Protein AF-A0A256ZF36-F1 (afdb_monomer_lite)

Radius of gyration: 39.32 Å; chains: 1; bounding box: 78×37×94 Å

Secondary structure (DSSP, 8-state):
-EEEEEEEETTT--EEEGGGSEEEEETTEEEEE-TTT--EE-SBTTTEEEEEEEEE-TTT--EESS---EEE-TTT--EEETTT------------HHHHHHHHSSHHHHHHHHHHHHHTT-EEEEEEEEE-TTS-EEEEEEEEEETTEEEEEEEE-----HHHHHHHHHHHHHHHHT-TTSEEEEEESS--HHHHHHHHHHT-EEEE-SSHHHHHHHHHHHHHHHHHHHHHT--

pLDDT: mean 91.59, std 5.67, range [50.5, 98.25]

Foldseek 3Di:
DDKFWWKAFPPPRDTDTQVPWDWDADPNDIWTADPVPRDIDDDEPPGMHGPGMWDADPPPRDIDNDDFDWDADPPPRDIDGPVRDDDDDDDDDDQDPVSVVCVQVCVVLLVVLQVLCVVVPWPKDAQDWDQFQVRDIDTAGMFTDDPNHTAETEHEDEDDPQVVLLVVVVVVLVVCVRPPRHAYEYEYQDHDPVNVVVCVVRVHHYAYHVDSVRRSVRVNVVVVVSVVVVVVVVD

Structure (mmCIF, N/CA/C/O backbone):
data_AF-A0A256ZF36-F1
#
_entry.id   AF-A0A256ZF36-F1
#
loop_
_atom_site.group_PDB
_atom_site.id
_atom_site.type_symbol
_atom_site.label_atom_id
_atom_site.label_alt_id
_atom_site.label_comp_id
_atom_site.label_asym_id
_atom_site.label_entity_id
_atom_site.label_seq_id
_atom_site.pdbx_PDB_ins_code
_atom_site.Cartn_x
_atom_site.Cartn_y
_atom_site.Cartn_z
_atom_site.occupancy
_atom_site.B_iso_or_equiv
_atom_site.auth_seq_id
_atom_site.auth_comp_id
_atom_site.auth_asym_id
_atom_site.auth_atom_id
_atom_site.pdbx_PDB_model_num
ATOM 1 N N . MET A 1 1 ? 26.023 -6.248 -40.158 1.00 88.12 1 MET A N 1
ATOM 2 C CA . MET A 1 1 ? 26.395 -5.682 -41.476 1.00 88.12 1 MET A CA 1
ATOM 3 C C . MET A 1 1 ? 26.653 -4.196 -41.300 1.00 88.12 1 MET A C 1
ATOM 5 O O . MET A 1 1 ? 25.988 -3.591 -40.468 1.00 88.12 1 MET A O 1
ATOM 9 N N . VAL A 1 2 ? 27.595 -3.625 -42.044 1.00 92.50 2 VAL A N 1
ATOM 10 C CA . VAL A 1 2 ? 27.923 -2.189 -42.025 1.00 92.50 2 VAL A CA 1
ATOM 11 C C . VAL A 1 2 ? 27.624 -1.568 -43.386 1.00 92.50 2 VAL A C 1
ATOM 13 O O . VAL A 1 2 ? 27.755 -2.248 -44.402 1.00 92.50 2 VAL A O 1
ATOM 16 N N . ARG A 1 3 ? 27.217 -0.297 -43.408 1.00 94.94 3 ARG A N 1
ATOM 17 C CA . ARG A 1 3 ? 27.033 0.470 -44.649 1.00 94.94 3 ARG A CA 1
ATOM 18 C C . ARG A 1 3 ? 28.405 0.876 -45.186 1.00 94.94 3 ARG A C 1
ATOM 20 O O . ARG A 1 3 ? 29.225 1.385 -44.426 1.00 94.94 3 ARG A O 1
ATOM 27 N N . THR A 1 4 ? 28.658 0.643 -46.468 1.00 94.94 4 THR A N 1
ATOM 28 C CA . THR A 1 4 ? 29.925 0.980 -47.127 1.00 94.94 4 THR A CA 1
ATOM 29 C C . THR A 1 4 ? 29.701 1.378 -48.582 1.00 94.94 4 THR A C 1
ATOM 31 O O . THR A 1 4 ? 28.761 0.907 -49.228 1.00 94.94 4 THR A O 1
ATOM 34 N N . SER A 1 5 ? 30.565 2.248 -49.096 1.00 95.75 5 SER A N 1
ATOM 35 C CA . SER A 1 5 ? 30.554 2.690 -50.488 1.00 95.75 5 SER A CA 1
ATOM 36 C C . SER A 1 5 ? 31.151 1.624 -51.407 1.00 95.75 5 SER A C 1
ATOM 38 O O . SER A 1 5 ? 32.156 0.999 -51.070 1.00 95.75 5 SER A O 1
ATOM 40 N N . ILE A 1 6 ? 30.578 1.446 -52.595 1.00 96.31 6 ILE A N 1
ATOM 41 C CA . ILE A 1 6 ? 31.203 0.708 -53.698 1.00 96.31 6 ILE A CA 1
ATOM 42 C C . ILE A 1 6 ? 32.107 1.686 -54.446 1.00 96.31 6 ILE A C 1
ATOM 44 O O . ILE A 1 6 ? 31.631 2.685 -54.985 1.00 96.31 6 ILE A O 1
ATOM 48 N N . ILE A 1 7 ? 33.401 1.394 -54.485 1.00 96.19 7 ILE A N 1
ATOM 49 C CA . ILE A 1 7 ? 34.435 2.226 -55.093 1.00 96.19 7 ILE A CA 1
ATOM 50 C C . ILE A 1 7 ? 34.974 1.544 -56.348 1.00 96.19 7 ILE A C 1
ATOM 52 O O . ILE A 1 7 ? 35.370 0.381 -56.318 1.00 96.19 7 ILE A O 1
ATOM 56 N N . GLN A 1 8 ? 35.046 2.301 -57.439 1.00 96.44 8 GLN A N 1
ATOM 57 C CA . GLN A 1 8 ? 35.761 1.947 -58.659 1.00 96.44 8 GLN A CA 1
ATOM 58 C C . GLN A 1 8 ? 37.050 2.764 -58.760 1.00 96.44 8 GLN A C 1
ATOM 60 O O . GLN A 1 8 ? 36.991 3.988 -58.837 1.00 96.44 8 GLN A O 1
ATOM 65 N N . HIS A 1 9 ? 38.206 2.107 -58.838 1.00 96.19 9 HIS A N 1
ATOM 66 C CA . HIS A 1 9 ? 39.462 2.754 -59.220 1.00 96.19 9 HIS A CA 1
ATOM 67 C C . HIS A 1 9 ? 39.457 3.026 -60.731 1.00 96.19 9 HIS A C 1
ATOM 69 O O . HIS A 1 9 ? 39.359 2.085 -61.520 1.00 96.19 9 HIS A O 1
ATOM 75 N N . ILE A 1 10 ? 39.577 4.292 -61.140 1.00 94.75 10 ILE A N 1
ATOM 76 C CA . ILE A 1 10 ? 39.470 4.701 -62.550 1.00 94.75 10 ILE A CA 1
ATOM 77 C C . ILE A 1 10 ? 40.633 4.130 -63.373 1.00 94.75 10 ILE A C 1
ATOM 79 O O . ILE A 1 10 ? 40.404 3.579 -64.445 1.00 94.75 10 ILE A O 1
ATOM 83 N N . THR A 1 11 ? 41.863 4.186 -62.854 1.00 92.44 11 THR A N 1
ATOM 84 C CA . THR A 1 11 ? 43.074 3.823 -63.614 1.00 92.44 11 THR A CA 1
ATOM 85 C C . THR A 1 11 ? 43.175 2.331 -63.930 1.00 92.44 11 THR A C 1
ATOM 87 O O . THR A 1 11 ? 43.586 1.967 -65.025 1.00 92.44 11 THR A O 1
ATOM 90 N N . CYS A 1 12 ? 42.829 1.450 -62.982 1.00 93.75 12 CYS A N 1
ATOM 91 C CA . CYS A 1 12 ? 42.954 -0.005 -63.176 1.00 93.75 12 CYS A CA 1
ATOM 92 C C . CYS A 1 12 ? 41.612 -0.748 -63.272 1.00 93.75 12 CYS A C 1
ATOM 94 O O . CYS A 1 12 ? 41.608 -1.973 -63.355 1.00 93.75 12 CYS A O 1
ATOM 96 N N . GLY A 1 13 ? 40.482 -0.044 -63.170 1.00 93.00 13 GLY A N 1
ATOM 97 C CA . GLY A 1 13 ? 39.138 -0.618 -63.270 1.00 93.00 13 GLY A CA 1
ATOM 98 C C . GLY A 1 13 ? 38.683 -1.494 -62.095 1.00 93.00 13 GLY A C 1
ATOM 99 O O . GLY A 1 13 ? 37.599 -2.061 -62.174 1.00 93.00 13 GLY A O 1
ATOM 100 N N . TYR A 1 14 ? 39.462 -1.622 -61.014 1.00 96.25 14 TYR A N 1
ATOM 101 C CA . TYR A 1 14 ? 39.091 -2.457 -59.861 1.00 96.25 14 TYR A CA 1
ATOM 102 C C . TYR A 1 14 ? 37.865 -1.883 -59.141 1.00 96.25 14 TYR A C 1
ATOM 104 O O . TYR A 1 14 ? 37.871 -0.703 -58.787 1.00 96.25 14 TYR A O 1
ATOM 112 N N . VAL A 1 15 ? 36.843 -2.712 -58.910 1.00 95.94 15 VAL A N 1
ATOM 113 C CA . VAL A 1 15 ? 35.587 -2.325 -58.252 1.00 95.94 15 VAL A CA 1
ATOM 114 C C . VAL A 1 15 ? 35.361 -3.189 -57.024 1.00 95.94 15 VAL A C 1
ATOM 116 O O . VAL A 1 15 ? 35.274 -4.409 -57.141 1.00 95.94 15 VAL A O 1
ATOM 119 N N . ASP A 1 16 ? 35.229 -2.564 -55.858 1.00 95.00 16 ASP A N 1
ATOM 120 C CA . ASP A 1 16 ? 34.906 -3.274 -54.623 1.00 95.00 16 ASP A CA 1
ATOM 121 C C . ASP A 1 16 ? 34.368 -2.333 -53.538 1.00 95.00 16 ASP A C 1
ATOM 123 O O . ASP A 1 16 ? 34.298 -1.121 -53.737 1.00 95.00 16 ASP A O 1
ATOM 127 N N . THR A 1 17 ? 33.983 -2.861 -52.379 1.00 95.06 17 THR A N 1
ATOM 128 C CA . THR A 1 17 ? 33.598 -2.024 -51.238 1.00 95.06 17 THR A CA 1
ATOM 129 C C . THR A 1 17 ? 34.803 -1.314 -50.630 1.00 95.06 17 THR A C 1
ATOM 131 O O . THR A 1 17 ? 35.909 -1.851 -50.593 1.00 95.06 17 THR A O 1
ATOM 134 N N . GLU A 1 18 ? 34.591 -0.107 -50.103 1.00 94.12 18 GLU A N 1
ATOM 135 C CA . GLU A 1 18 ? 35.620 0.723 -49.461 1.00 94.12 18 GLU A CA 1
ATOM 136 C C . GLU A 1 18 ? 36.393 -0.031 -48.366 1.00 94.12 18 GLU A C 1
ATOM 138 O O . GLU A 1 18 ? 37.583 0.200 -48.176 1.00 94.12 18 GLU A O 1
ATOM 143 N N . ILE A 1 19 ? 35.750 -0.996 -47.700 1.00 93.62 19 ILE A N 1
ATOM 144 C CA . ILE A 1 19 ? 36.352 -1.872 -46.679 1.00 93.62 19 ILE A CA 1
ATOM 145 C C . ILE A 1 19 ? 37.553 -2.667 -47.228 1.00 93.62 19 ILE A C 1
ATOM 147 O O . ILE A 1 19 ? 38.470 -3.001 -46.479 1.00 93.62 19 ILE A O 1
ATOM 151 N N . ARG A 1 20 ? 37.568 -2.984 -48.529 1.00 93.19 20 ARG A N 1
ATOM 152 C CA . ARG A 1 20 ? 38.636 -3.757 -49.189 1.00 93.19 20 ARG A CA 1
ATOM 153 C C . ARG A 1 20 ? 39.813 -2.894 -49.640 1.00 93.19 20 ARG A C 1
ATOM 155 O O . ARG A 1 20 ? 40.869 -3.431 -49.974 1.00 93.19 20 ARG A O 1
ATOM 162 N N . PHE A 1 21 ? 39.664 -1.573 -49.618 1.00 93.44 21 PHE A N 1
ATOM 163 C CA . PHE A 1 21 ? 40.748 -0.643 -49.897 1.00 93.44 21 PHE A CA 1
ATOM 164 C C . PHE A 1 21 ? 41.553 -0.384 -48.623 1.00 93.44 21 PHE A C 1
ATOM 166 O O . PHE A 1 21 ? 41.005 -0.129 -47.551 1.00 93.44 21 PHE A O 1
ATOM 173 N N . LYS A 1 22 ? 42.884 -0.445 -48.725 1.00 91.81 22 LYS A N 1
ATOM 174 C CA . LYS A 1 22 ? 43.756 -0.201 -47.567 1.00 91.81 22 LYS A CA 1
ATOM 175 C C . LYS A 1 22 ? 43.736 1.288 -47.224 1.00 91.81 22 LYS A C 1
ATOM 177 O O . LYS A 1 22 ? 43.950 2.113 -48.107 1.00 91.81 22 LYS A O 1
ATOM 182 N N . ARG A 1 23 ? 43.531 1.622 -45.950 1.00 91.56 23 ARG A N 1
ATOM 183 C CA . ARG A 1 23 ? 43.581 2.999 -45.437 1.00 91.56 23 ARG A CA 1
ATOM 184 C C . ARG A 1 23 ? 45.008 3.349 -45.024 1.00 91.56 23 ARG A C 1
ATOM 186 O O . ARG A 1 23 ? 45.639 2.593 -44.287 1.00 91.56 23 ARG A O 1
ATOM 193 N N . VAL A 1 24 ? 45.519 4.479 -45.502 1.00 89.75 24 VAL A N 1
ATOM 194 C CA . VAL A 1 24 ? 46.829 5.026 -45.123 1.00 89.75 24 VAL A CA 1
ATOM 195 C C . VAL A 1 24 ? 46.682 6.489 -44.719 1.00 89.75 24 VAL A C 1
ATOM 197 O O . VAL A 1 24 ? 45.893 7.222 -45.309 1.00 89.75 24 VAL A O 1
ATOM 200 N N . PHE A 1 25 ? 47.456 6.918 -43.725 1.00 86.38 25 PHE A N 1
ATOM 201 C CA . PHE A 1 25 ? 47.472 8.303 -43.259 1.00 86.38 25 PHE A CA 1
ATOM 202 C C . PHE A 1 25 ? 48.774 8.969 -43.684 1.00 86.38 25 PHE A C 1
ATOM 204 O O . PHE A 1 25 ? 49.859 8.498 -43.349 1.00 86.38 25 PHE A O 1
ATOM 211 N N . GLU A 1 26 ? 48.678 10.081 -44.404 1.00 79.94 26 GLU A N 1
ATOM 212 C CA . GLU A 1 26 ? 49.840 10.867 -44.812 1.00 79.94 26 GLU A CA 1
ATOM 213 C C . GLU A 1 26 ? 49.519 12.352 -44.661 1.00 79.94 26 GLU A C 1
ATOM 215 O O . GLU A 1 26 ? 48.461 12.813 -45.089 1.00 79.94 26 GLU A O 1
ATOM 220 N N . LYS A 1 27 ? 50.423 13.116 -44.034 1.00 81.75 27 LYS A N 1
ATOM 221 C CA . LYS A 1 27 ? 50.265 14.571 -43.829 1.00 81.75 27 LYS A CA 1
ATOM 222 C C . LYS A 1 27 ? 48.895 14.962 -43.239 1.00 81.75 27 LYS A C 1
ATOM 224 O O . LYS A 1 27 ? 48.302 15.960 -43.639 1.00 81.75 27 LYS A O 1
ATOM 229 N N . GLY A 1 28 ? 48.381 14.150 -42.313 1.00 81.50 28 GLY A N 1
ATOM 230 C CA . GLY A 1 28 ? 47.098 14.383 -41.643 1.00 81.50 28 GLY A CA 1
ATOM 231 C C . GLY A 1 28 ? 45.849 14.098 -42.488 1.00 81.50 28 GLY A C 1
ATOM 232 O O . GLY A 1 28 ? 44.751 14.407 -42.038 1.00 81.50 28 GLY A O 1
ATOM 233 N N . LYS A 1 29 ? 45.986 13.514 -43.687 1.00 82.19 29 LYS A N 1
ATOM 234 C CA . LYS A 1 29 ? 44.860 13.105 -44.538 1.00 82.19 29 LYS A CA 1
ATOM 235 C C . LYS A 1 29 ? 44.804 11.588 -44.672 1.00 82.19 29 LYS A C 1
ATOM 237 O O . LYS A 1 29 ? 45.830 10.934 -44.866 1.00 82.19 29 LYS A O 1
ATOM 242 N N . GLU A 1 30 ? 43.595 11.049 -44.583 1.00 84.19 30 GLU A N 1
ATOM 243 C CA . GLU A 1 30 ? 43.319 9.653 -44.901 1.00 84.19 30 GLU A CA 1
ATOM 244 C C . GLU A 1 30 ? 43.244 9.477 -46.421 1.00 84.19 30 GLU A C 1
ATOM 246 O O . GLU A 1 30 ? 42.608 10.264 -47.122 1.00 84.19 30 GLU A O 1
ATOM 251 N N . MET A 1 31 ? 43.911 8.448 -46.930 1.00 88.56 31 MET A N 1
ATOM 252 C CA . MET A 1 31 ? 43.872 8.053 -48.331 1.00 88.56 31 MET A CA 1
ATOM 253 C C . MET A 1 31 ? 43.612 6.558 -48.442 1.00 88.56 31 MET A C 1
ATOM 255 O O . MET A 1 31 ? 44.019 5.765 -47.589 1.00 88.56 31 MET A O 1
ATOM 259 N N . LEU A 1 32 ? 42.974 6.172 -49.540 1.00 92.00 32 LEU A N 1
ATOM 260 C CA . LEU A 1 32 ? 42.748 4.776 -49.874 1.00 92.00 32 LEU A CA 1
ATOM 261 C C . LEU A 1 32 ? 43.844 4.287 -50.823 1.00 92.00 32 LEU A C 1
ATOM 263 O O . LEU A 1 32 ? 44.362 5.037 -51.651 1.00 92.00 32 LEU A O 1
ATOM 267 N N . VAL A 1 33 ? 44.193 3.009 -50.731 1.00 94.19 33 VAL A N 1
ATOM 268 C CA . VAL A 1 33 ? 45.129 2.340 -51.637 1.00 94.19 33 VAL A CA 1
ATOM 269 C C . VAL A 1 33 ? 44.420 1.168 -52.295 1.00 94.19 33 VAL A C 1
ATOM 271 O O . VAL A 1 33 ? 43.854 0.307 -51.615 1.00 94.19 33 VAL A O 1
ATOM 274 N N . CYS A 1 34 ? 44.465 1.140 -53.627 1.00 94.62 34 CYS A N 1
ATOM 275 C CA . CYS A 1 34 ? 43.850 0.088 -54.421 1.00 94.62 34 CYS A CA 1
ATOM 276 C C . CYS A 1 34 ? 44.525 -1.262 -54.126 1.00 94.62 34 CYS A C 1
ATOM 278 O O . CYS A 1 34 ? 45.740 -1.379 -54.316 1.00 94.62 34 CYS A O 1
ATOM 280 N N . PRO A 1 35 ? 43.779 -2.298 -53.702 1.00 93.56 35 PRO A N 1
ATOM 281 C CA . PRO A 1 35 ? 44.367 -3.597 -53.384 1.00 93.56 35 PRO A CA 1
ATOM 282 C C . PRO A 1 35 ? 44.911 -4.311 -54.631 1.00 93.56 35 PRO A C 1
ATOM 284 O O . PRO A 1 35 ? 45.819 -5.125 -54.505 1.00 93.56 35 PRO A O 1
ATOM 287 N N . ASN A 1 36 ? 44.399 -3.975 -55.822 1.00 94.44 36 ASN A N 1
ATOM 288 C CA . ASN A 1 36 ? 44.789 -4.604 -57.084 1.00 94.44 36 ASN A CA 1
ATOM 289 C C . ASN A 1 36 ? 46.115 -4.076 -57.659 1.00 94.44 36 ASN A C 1
ATOM 291 O O . ASN A 1 36 ? 46.906 -4.848 -58.182 1.00 94.44 36 ASN A O 1
ATOM 295 N N . CYS A 1 37 ? 46.371 -2.765 -57.581 1.00 94.38 37 CYS A N 1
ATOM 296 C CA . CYS A 1 37 ? 47.554 -2.150 -58.209 1.00 94.38 37 CYS A CA 1
ATOM 297 C C . CYS A 1 37 ? 48.462 -1.381 -57.239 1.00 94.38 37 CYS A C 1
ATOM 299 O O . CYS A 1 37 ? 49.503 -0.876 -57.648 1.00 94.38 37 CYS A O 1
ATOM 301 N N . GLY A 1 38 ? 48.075 -1.240 -55.968 1.00 91.38 38 GLY A N 1
ATOM 302 C CA . GLY A 1 38 ? 48.847 -0.508 -54.960 1.00 91.38 38 GLY A CA 1
ATOM 303 C C . GLY A 1 38 ? 48.879 1.014 -55.148 1.00 91.38 38 GLY A C 1
ATOM 304 O O . GLY A 1 38 ? 49.539 1.708 -54.375 1.00 91.38 38 GLY A O 1
ATOM 305 N N . ILE A 1 39 ? 48.171 1.550 -56.147 1.00 92.25 39 ILE A N 1
ATOM 306 C CA . ILE A 1 39 ? 48.101 2.992 -56.409 1.00 92.25 39 ILE A CA 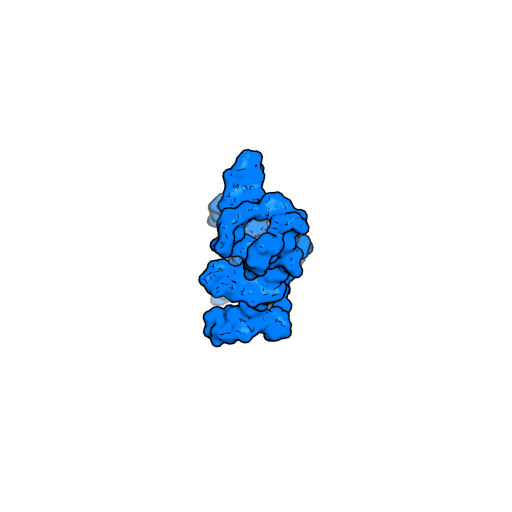1
ATOM 307 C C . ILE A 1 39 ? 47.190 3.668 -55.377 1.00 92.25 39 ILE A C 1
ATOM 309 O O . ILE A 1 39 ? 46.161 3.122 -54.964 1.00 92.25 39 ILE A O 1
ATOM 313 N N . ARG A 1 40 ? 47.602 4.865 -54.949 1.00 91.31 40 ARG A N 1
ATOM 314 C CA . ARG A 1 40 ? 46.868 5.714 -54.005 1.00 91.31 40 ARG A CA 1
ATOM 315 C C . ARG A 1 40 ? 45.716 6.427 -54.710 1.00 91.31 40 ARG A C 1
ATOM 317 O O . ARG A 1 40 ? 45.905 6.978 -55.787 1.00 91.31 40 ARG A O 1
ATOM 324 N N . LEU A 1 41 ? 44.575 6.471 -54.041 1.00 91.00 41 LEU A N 1
ATOM 325 C CA . LEU A 1 41 ? 43.346 7.129 -54.464 1.00 91.00 41 LEU A CA 1
ATOM 326 C C . LEU A 1 41 ? 43.275 8.471 -53.728 1.00 91.00 41 LEU A C 1
ATOM 328 O O . LEU A 1 41 ? 42.970 8.502 -52.534 1.00 91.00 41 LEU A O 1
ATOM 332 N N . ARG A 1 42 ? 43.650 9.563 -54.400 1.00 86.19 42 ARG A N 1
ATOM 333 C CA . ARG A 1 42 ? 43.792 10.892 -53.785 1.00 86.19 42 ARG A CA 1
ATOM 334 C C . ARG A 1 42 ? 42.551 11.743 -53.996 1.00 86.19 42 ARG A C 1
ATOM 336 O O . ARG A 1 42 ? 42.139 12.440 -53.075 1.00 86.19 42 ARG A O 1
ATOM 343 N N . GLU A 1 43 ? 41.962 11.673 -55.185 1.00 89.12 43 GLU A N 1
ATOM 344 C CA . GLU A 1 43 ? 40.884 12.569 -55.589 1.00 89.12 43 GLU A CA 1
ATOM 345 C C . GLU A 1 43 ? 39.686 11.817 -56.188 1.00 89.12 43 GLU A C 1
ATOM 347 O O . GLU A 1 43 ? 39.817 10.969 -57.076 1.00 89.12 43 GLU A O 1
ATOM 352 N N . LEU A 1 44 ? 38.493 12.134 -55.678 1.00 90.00 44 LEU A N 1
ATOM 353 C CA . LEU A 1 44 ? 37.224 11.602 -56.172 1.00 90.00 44 LEU A CA 1
ATOM 354 C C . LEU A 1 44 ? 36.950 12.134 -57.588 1.00 90.00 44 LEU A C 1
ATOM 356 O O . LEU A 1 44 ? 37.192 13.297 -57.884 1.00 90.00 44 LEU A O 1
ATOM 360 N N . ASN A 1 45 ? 36.406 11.286 -58.453 1.00 91.62 45 ASN A N 1
ATOM 361 C CA . ASN A 1 45 ? 36.168 11.480 -59.888 1.00 91.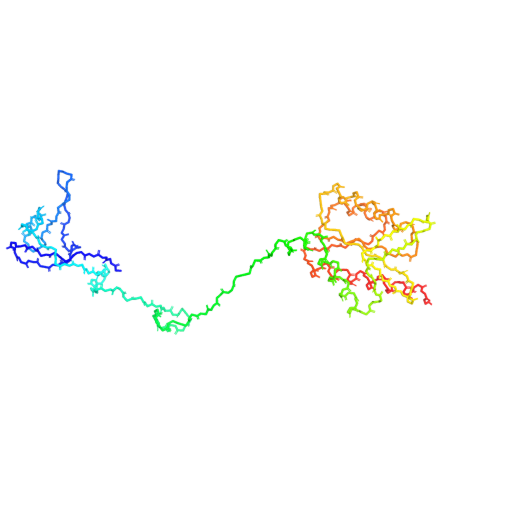62 45 ASN A CA 1
ATOM 362 C C . ASN A 1 45 ? 37.417 11.591 -60.776 1.00 91.62 45 ASN A C 1
ATOM 364 O O . ASN A 1 45 ? 37.266 11.520 -61.996 1.00 91.62 45 ASN A O 1
ATOM 368 N N . VAL A 1 46 ? 38.617 11.688 -60.196 1.00 91.25 46 VAL A N 1
ATOM 369 C CA . VAL A 1 46 ? 39.899 11.651 -60.922 1.00 91.25 46 VAL A CA 1
ATOM 370 C C . VAL A 1 46 ? 40.556 10.282 -60.770 1.00 91.25 46 VAL A C 1
ATOM 372 O O . VAL A 1 46 ? 40.757 9.582 -61.760 1.00 91.25 46 VAL A O 1
ATOM 375 N N . ASP A 1 47 ? 40.803 9.855 -59.531 1.00 90.44 47 ASP A N 1
ATOM 376 C CA . ASP A 1 47 ? 41.418 8.559 -59.242 1.00 90.44 47 ASP A CA 1
ATOM 377 C C . ASP A 1 47 ? 40.361 7.466 -59.038 1.00 90.44 47 ASP A C 1
ATOM 379 O O . ASP A 1 47 ? 40.587 6.303 -59.371 1.00 90.44 47 ASP A O 1
ATOM 383 N N . TYR A 1 48 ? 39.183 7.809 -58.505 1.00 93.88 48 TYR A N 1
ATOM 384 C CA . TYR A 1 48 ? 38.117 6.837 -58.240 1.00 93.88 48 TYR A CA 1
ATOM 385 C C . TYR A 1 48 ? 36.709 7.394 -58.323 1.00 93.88 48 TYR A C 1
ATOM 387 O O . TYR A 1 48 ? 36.498 8.594 -58.212 1.00 93.88 48 TYR A O 1
ATOM 395 N N . ARG A 1 49 ? 35.726 6.506 -58.475 1.00 95.75 49 ARG A N 1
ATOM 396 C CA . ARG A 1 49 ? 34.294 6.828 -58.444 1.00 95.75 49 ARG A CA 1
ATOM 397 C C . ARG A 1 49 ? 33.595 6.038 -57.356 1.00 95.75 49 ARG A C 1
ATOM 399 O O . ARG A 1 49 ? 33.912 4.872 -57.139 1.00 95.75 49 ARG A O 1
ATOM 406 N N . ILE A 1 50 ? 32.610 6.661 -56.722 1.00 95.75 50 ILE A N 1
ATOM 407 C CA . ILE A 1 50 ? 31.659 5.969 -55.854 1.00 95.75 50 ILE A CA 1
ATOM 408 C C . ILE A 1 50 ? 30.466 5.573 -56.726 1.00 95.75 50 ILE A C 1
ATOM 410 O O . ILE A 1 50 ? 29.824 6.435 -57.320 1.00 95.75 50 ILE A O 1
ATOM 414 N N . LEU A 1 51 ? 30.201 4.273 -56.839 1.00 95.31 51 LEU A N 1
ATOM 415 C CA . LEU A 1 51 ? 29.123 3.730 -57.675 1.00 95.31 51 LEU A CA 1
ATOM 416 C C . LEU A 1 51 ? 27.791 3.606 -56.925 1.00 95.31 51 LEU A C 1
ATOM 418 O O . LEU A 1 51 ? 26.739 3.485 -57.544 1.00 95.31 51 LEU A O 1
ATOM 422 N N . GLY A 1 52 ? 27.835 3.614 -55.596 1.00 94.06 52 GLY A N 1
ATOM 423 C CA . GLY A 1 52 ? 26.670 3.470 -54.735 1.00 94.06 52 GLY A CA 1
ATOM 424 C C . GLY A 1 52 ? 27.073 3.008 -53.345 1.00 94.06 52 GLY A C 1
ATOM 425 O O . GLY A 1 52 ? 28.257 2.965 -53.010 1.00 94.06 52 GLY A O 1
ATOM 426 N N . GLU A 1 53 ? 26.086 2.628 -52.548 1.00 95.25 53 GLU A N 1
ATOM 427 C CA . GLU A 1 53 ? 26.289 2.100 -51.204 1.00 95.25 53 GLU A CA 1
ATOM 428 C C . GLU A 1 53 ? 25.639 0.731 -51.065 1.00 95.25 53 GLU A C 1
ATOM 430 O O . GLU A 1 53 ? 24.624 0.432 -51.696 1.00 95.25 53 GLU A O 1
ATOM 435 N N . ILE A 1 54 ? 26.227 -0.097 -50.212 1.00 95.25 54 ILE A N 1
ATOM 436 C CA . ILE A 1 54 ? 25.749 -1.442 -49.920 1.00 95.25 54 ILE A CA 1
ATOM 437 C C . ILE A 1 54 ? 26.004 -1.770 -48.451 1.00 95.25 54 ILE A C 1
ATOM 439 O O . ILE A 1 54 ? 26.861 -1.167 -47.799 1.00 95.25 54 ILE A O 1
ATOM 443 N N . PHE A 1 55 ? 25.270 -2.735 -47.908 1.00 94.31 55 PHE A N 1
ATOM 444 C CA . PHE A 1 55 ? 25.600 -3.326 -46.621 1.00 94.31 55 PHE A CA 1
ATOM 445 C C . PHE A 1 55 ? 26.505 -4.533 -46.837 1.00 94.31 55 PHE A C 1
ATOM 447 O O . PHE A 1 55 ? 26.153 -5.432 -47.596 1.00 94.31 55 PHE A O 1
ATOM 454 N N . GLU A 1 56 ? 27.634 -4.594 -46.136 1.00 93.88 56 GLU A N 1
ATOM 455 C CA . GLU A 1 56 ? 28.527 -5.757 -46.134 1.00 93.88 56 GLU A CA 1
ATOM 456 C C . GLU A 1 56 ? 28.612 -6.362 -44.725 1.00 93.88 56 GLU A C 1
ATOM 458 O O . GLU A 1 56 ? 28.688 -5.662 -43.709 1.00 93.88 56 GLU A O 1
ATOM 463 N N . CYS A 1 57 ? 28.540 -7.689 -44.635 1.00 91.06 57 CYS A N 1
ATOM 464 C CA . CYS A 1 57 ? 28.813 -8.413 -43.401 1.00 91.06 57 CYS A CA 1
ATOM 465 C C . CYS A 1 57 ? 30.325 -8.476 -43.162 1.00 91.06 57 CYS A C 1
ATOM 467 O O . CYS A 1 57 ? 31.048 -8.998 -44.006 1.00 91.06 57 CYS A O 1
ATOM 469 N N . LEU A 1 58 ? 30.793 -7.990 -42.011 1.00 90.25 58 LEU A N 1
ATOM 470 C CA . LEU A 1 58 ? 32.220 -8.016 -41.675 1.00 90.25 58 LEU A CA 1
ATOM 471 C C . LEU A 1 58 ? 32.752 -9.441 -41.464 1.00 90.25 58 LEU A C 1
ATOM 473 O O . LEU A 1 58 ? 33.912 -9.694 -41.769 1.00 90.25 58 LEU A O 1
ATOM 477 N N . ASP A 1 59 ? 31.898 -10.368 -41.021 1.00 91.25 59 ASP A N 1
ATOM 478 C CA . ASP A 1 59 ? 32.319 -11.735 -40.697 1.00 91.25 59 ASP A CA 1
ATOM 479 C C . ASP A 1 59 ? 32.383 -12.641 -41.934 1.00 91.25 59 ASP A C 1
ATOM 481 O O . ASP A 1 59 ? 33.319 -13.416 -42.094 1.00 91.25 59 ASP A O 1
ATOM 485 N N . CYS A 1 60 ? 31.387 -12.555 -42.826 1.00 90.44 60 CYS A N 1
ATOM 486 C CA . CYS A 1 60 ? 31.262 -13.469 -43.971 1.00 90.44 60 CYS A CA 1
ATOM 487 C C . CYS A 1 60 ? 31.333 -12.794 -45.348 1.00 90.44 60 CYS A C 1
ATOM 489 O O . CYS A 1 60 ? 31.219 -13.473 -46.365 1.00 90.44 60 CYS A O 1
ATOM 491 N N . GLY A 1 61 ? 31.457 -11.465 -45.412 1.00 89.94 61 GLY A N 1
ATOM 492 C CA . GLY A 1 61 ? 31.542 -10.709 -46.668 1.00 89.94 61 GLY A CA 1
ATOM 493 C C . GLY A 1 61 ? 30.247 -10.643 -47.485 1.00 89.94 61 GLY A C 1
ATOM 494 O O . GLY A 1 61 ? 30.237 -10.032 -48.551 1.00 89.94 61 GLY A O 1
ATOM 495 N N . ARG A 1 62 ? 29.137 -11.242 -47.020 1.00 90.94 62 ARG A N 1
ATOM 496 C CA . ARG A 1 62 ? 27.847 -11.190 -47.728 1.00 90.94 62 ARG A CA 1
ATOM 497 C C . ARG A 1 62 ? 27.381 -9.742 -47.884 1.00 90.94 62 ARG A C 1
ATOM 499 O O . ARG A 1 62 ? 27.418 -8.975 -46.921 1.00 90.94 62 ARG A O 1
ATOM 506 N N . ARG A 1 63 ? 26.895 -9.408 -49.080 1.00 92.25 63 ARG A N 1
ATOM 507 C CA . ARG A 1 63 ? 26.418 -8.073 -49.445 1.00 92.25 63 ARG A CA 1
ATOM 508 C C . ARG A 1 63 ? 24.908 -8.058 -49.639 1.00 92.25 63 ARG A C 1
ATOM 510 O O . ARG A 1 63 ? 24.357 -9.021 -50.166 1.00 92.25 63 ARG A O 1
ATOM 517 N N . ALA A 1 64 ? 24.260 -6.982 -49.213 1.00 90.56 64 ALA A N 1
ATOM 518 C CA . ALA A 1 64 ? 22.836 -6.751 -49.428 1.00 90.56 64 ALA A CA 1
ATOM 519 C C . ALA A 1 64 ? 22.558 -5.252 -49.585 1.00 90.56 64 ALA A C 1
ATOM 521 O O . ALA A 1 64 ? 23.224 -4.422 -48.969 1.00 90.56 64 ALA A O 1
ATOM 522 N N . ASP A 1 65 ? 21.557 -4.909 -50.387 1.00 89.62 65 ASP A N 1
ATOM 523 C CA . ASP A 1 65 ? 21.023 -3.551 -50.523 1.00 89.62 65 ASP A CA 1
ATOM 524 C C . ASP A 1 65 ? 20.380 -3.062 -49.214 1.00 89.62 65 ASP A C 1
ATOM 526 O O . ASP A 1 65 ? 20.523 -1.898 -48.837 1.00 89.62 65 ASP A O 1
ATOM 530 N N . ARG A 1 66 ? 19.721 -3.969 -48.480 1.00 85.06 66 ARG A N 1
ATOM 531 C CA . ARG A 1 66 ? 19.187 -3.739 -47.134 1.00 85.06 66 ARG A CA 1
ATOM 532 C C . ARG A 1 66 ? 19.434 -4.952 -46.235 1.00 85.06 66 ARG A C 1
ATOM 534 O O . ARG A 1 66 ? 19.295 -6.089 -46.685 1.00 85.06 66 ARG A O 1
ATOM 541 N N . PRO A 1 67 ? 19.767 -4.751 -44.949 1.00 82.31 67 PRO A N 1
ATOM 542 C CA . PRO A 1 67 ? 19.860 -5.861 -44.015 1.00 82.31 67 PRO A CA 1
ATOM 543 C C . PRO A 1 67 ? 18.468 -6.458 -43.787 1.00 82.31 67 PRO A C 1
ATOM 545 O O . PRO A 1 67 ? 17.516 -5.741 -43.475 1.00 82.31 67 PRO A O 1
ATOM 548 N N . LYS A 1 68 ? 18.351 -7.782 -43.908 1.00 82.12 68 LYS A N 1
ATOM 549 C CA . LYS A 1 68 ? 17.133 -8.494 -43.521 1.00 82.12 68 LYS A CA 1
ATOM 550 C C . LYS A 1 68 ? 17.070 -8.560 -41.994 1.00 82.12 68 LYS A C 1
ATOM 552 O O . LYS A 1 68 ? 17.983 -9.097 -41.369 1.00 82.12 68 LYS A O 1
ATOM 557 N N . ILE A 1 69 ? 16.020 -7.993 -41.400 1.00 84.56 69 ILE A N 1
ATOM 558 C CA . ILE A 1 69 ? 15.763 -8.103 -39.960 1.00 84.56 69 ILE A CA 1
ATOM 559 C C . ILE A 1 69 ? 14.905 -9.344 -39.738 1.00 84.56 69 ILE A C 1
ATOM 561 O O . ILE A 1 69 ? 13.744 -9.378 -40.143 1.00 84.56 69 ILE A O 1
ATOM 565 N N . GLU A 1 70 ? 15.489 -10.346 -39.093 1.00 89.88 70 GLU A N 1
ATOM 566 C CA . GLU A 1 70 ? 14.802 -11.563 -38.674 1.00 89.88 70 GLU A CA 1
ATOM 567 C C . GLU A 1 70 ? 14.912 -11.711 -37.159 1.00 89.88 70 GLU A C 1
ATOM 569 O O . GLU A 1 70 ? 15.943 -11.427 -36.544 1.00 89.88 70 GLU A O 1
ATOM 574 N N . PHE A 1 71 ? 13.828 -12.170 -36.559 1.00 91.12 71 PHE A N 1
ATOM 575 C CA . PHE A 1 71 ? 13.724 -12.514 -35.157 1.00 91.12 71 PHE A CA 1
ATOM 576 C C . PHE A 1 71 ? 13.687 -14.031 -35.030 1.00 91.12 71 PHE A C 1
ATOM 578 O O . PHE A 1 71 ? 13.073 -14.719 -35.843 1.00 91.12 71 PHE A O 1
ATOM 585 N N . ILE A 1 72 ? 14.323 -14.554 -33.985 1.00 92.81 72 ILE A N 1
ATOM 586 C CA . ILE A 1 72 ? 14.286 -15.978 -33.654 1.00 92.81 72 ILE A CA 1
ATOM 587 C C . ILE A 1 72 ? 13.646 -16.118 -32.280 1.00 92.81 72 ILE A C 1
ATOM 589 O O . ILE A 1 72 ? 14.121 -15.548 -31.292 1.00 92.81 72 ILE A O 1
ATOM 593 N N . CYS A 1 73 ? 12.560 -16.886 -32.204 1.00 91.19 73 CYS A N 1
ATOM 594 C CA . CYS A 1 73 ? 11.961 -17.242 -30.927 1.00 91.19 73 CYS A CA 1
ATOM 595 C C . CYS A 1 73 ? 12.920 -18.148 -30.147 1.00 91.19 73 CYS A C 1
ATOM 597 O O . CYS A 1 73 ? 13.174 -19.278 -30.552 1.00 91.19 73 CYS A O 1
ATOM 599 N N . ARG A 1 74 ? 13.403 -17.696 -28.986 1.00 92.88 74 ARG A N 1
ATOM 600 C CA . ARG A 1 74 ? 14.325 -18.482 -28.142 1.00 92.88 74 ARG A CA 1
ATOM 601 C C . ARG A 1 74 ? 13.717 -19.769 -27.574 1.00 92.88 74 ARG A C 1
ATOM 603 O O . ARG A 1 74 ? 14.460 -20.619 -27.108 1.00 92.88 74 ARG A O 1
ATOM 610 N N . ASN A 1 75 ? 12.389 -19.901 -27.593 1.00 94.50 75 ASN A N 1
ATOM 611 C CA . ASN A 1 75 ? 11.692 -21.067 -27.053 1.00 94.50 75 ASN A CA 1
ATOM 612 C C . ASN A 1 75 ? 11.469 -22.174 -28.098 1.00 94.50 75 ASN A C 1
ATOM 614 O O . ASN A 1 75 ? 11.663 -23.344 -27.798 1.00 94.50 75 ASN A O 1
ATOM 618 N N . CYS A 1 76 ? 11.054 -21.822 -29.320 1.00 93.81 76 CYS A N 1
ATOM 619 C CA . CYS A 1 76 ? 10.693 -22.797 -30.364 1.00 93.81 76 CYS A CA 1
ATOM 620 C C . CYS A 1 76 ? 11.536 -22.686 -31.643 1.00 93.81 76 CYS A C 1
ATOM 622 O O . CYS A 1 76 ? 11.255 -23.366 -32.625 1.00 93.81 76 CYS A O 1
ATOM 624 N N . ASN A 1 77 ? 12.544 -21.811 -31.645 1.00 93.50 77 ASN A N 1
ATOM 625 C CA . ASN A 1 77 ? 13.460 -21.547 -32.755 1.00 93.50 77 ASN A CA 1
ATOM 626 C C . ASN A 1 77 ? 12.789 -21.094 -34.066 1.00 93.50 77 ASN A C 1
ATOM 628 O O . ASN A 1 77 ? 13.428 -21.059 -35.113 1.00 93.50 77 ASN A O 1
ATOM 632 N N . THR A 1 78 ? 11.506 -20.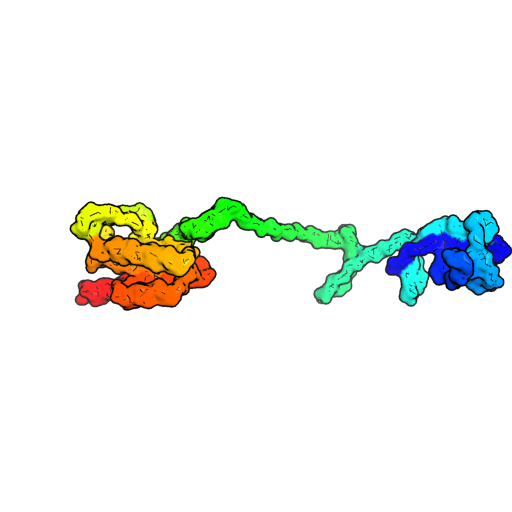728 -34.020 1.00 93.25 78 THR A N 1
ATOM 633 C CA . THR A 1 78 ? 10.783 -20.194 -35.175 1.00 93.25 78 THR A CA 1
ATOM 634 C C . THR A 1 78 ? 11.354 -18.837 -35.559 1.00 93.25 78 THR A C 1
ATOM 636 O O . THR A 1 78 ? 11.474 -17.946 -34.712 1.00 93.25 78 THR A O 1
ATOM 639 N N . THR A 1 79 ? 11.677 -18.691 -36.840 1.00 93.88 79 THR A N 1
ATOM 640 C CA . THR A 1 79 ? 12.133 -17.438 -37.438 1.00 93.88 79 THR A CA 1
ATOM 641 C C . THR A 1 79 ? 10.944 -16.677 -38.010 1.00 93.88 79 THR A C 1
ATOM 643 O O . THR A 1 79 ? 10.095 -17.260 -38.680 1.00 93.88 79 THR A O 1
ATOM 646 N N . PHE A 1 80 ? 10.878 -15.381 -37.737 1.00 93.38 80 PHE A N 1
ATOM 647 C CA . PHE A 1 80 ? 9.856 -14.475 -38.256 1.00 93.38 80 PHE A CA 1
ATOM 648 C C . PHE A 1 80 ? 10.467 -13.090 -38.478 1.00 93.38 80 PHE A C 1
ATOM 650 O O . PHE A 1 80 ? 11.548 -12.790 -37.978 1.00 93.38 80 PHE A O 1
ATOM 657 N N . ASP A 1 81 ? 9.797 -12.241 -39.240 1.00 91.94 81 ASP A N 1
ATOM 658 C CA . ASP A 1 81 ? 10.247 -10.886 -39.555 1.00 91.94 81 ASP A CA 1
ATOM 659 C C . ASP A 1 81 ? 9.272 -9.834 -39.012 1.00 91.94 81 ASP A C 1
ATOM 661 O O . ASP A 1 81 ? 8.300 -10.142 -38.325 1.00 91.94 81 ASP A O 1
ATOM 665 N N . ILE A 1 82 ? 9.543 -8.567 -39.314 1.00 88.38 82 ILE A N 1
ATOM 666 C CA . ILE A 1 82 ? 8.695 -7.438 -38.911 1.00 88.38 82 ILE A CA 1
ATOM 667 C C . ILE A 1 82 ? 7.262 -7.495 -39.473 1.00 88.38 82 ILE A C 1
ATOM 669 O O . ILE A 1 82 ? 6.374 -6.884 -38.888 1.00 88.38 82 ILE A O 1
ATOM 673 N N . LEU A 1 83 ? 7.015 -8.196 -40.585 1.00 89.25 83 LEU A N 1
ATOM 674 C CA . LEU A 1 83 ? 5.694 -8.278 -41.226 1.00 89.25 83 LEU A CA 1
ATOM 675 C C . LEU A 1 83 ? 4.884 -9.476 -40.722 1.00 89.25 83 LEU A C 1
ATOM 677 O O . LEU A 1 83 ? 3.658 -9.436 -40.691 1.00 89.25 83 LEU A O 1
ATOM 681 N N . THR A 1 84 ? 5.577 -10.542 -40.334 1.00 91.12 84 THR A N 1
ATOM 682 C CA . THR A 1 84 ? 5.003 -11.803 -39.849 1.00 91.12 84 THR A CA 1
ATOM 683 C C . THR A 1 84 ? 4.989 -11.901 -38.322 1.00 91.12 84 THR A C 1
ATOM 685 O O . THR A 1 84 ? 4.399 -12.829 -37.764 1.00 91.12 84 THR A O 1
ATOM 688 N N . ALA A 1 85 ? 5.603 -10.939 -37.625 1.00 90.38 85 ALA A N 1
ATOM 689 C CA . ALA A 1 85 ? 5.555 -10.828 -36.175 1.00 90.38 85 ALA A CA 1
ATOM 690 C C . ALA A 1 85 ? 4.119 -10.617 -35.669 1.00 90.38 85 ALA A C 1
ATOM 692 O O . ALA A 1 85 ? 3.391 -9.732 -36.116 1.00 90.38 85 ALA A O 1
ATOM 693 N N . ASN A 1 86 ? 3.731 -11.400 -34.661 1.00 88.06 86 ASN A N 1
ATOM 694 C CA . ASN A 1 86 ? 2.464 -11.216 -33.961 1.00 88.06 86 ASN A CA 1
ATOM 695 C C . ASN A 1 86 ? 2.630 -10.200 -32.820 1.00 88.06 86 ASN A C 1
ATOM 697 O O . ASN A 1 86 ? 3.098 -10.543 -31.729 1.00 88.06 86 ASN A O 1
ATOM 701 N N . TYR A 1 87 ? 2.253 -8.948 -33.075 1.00 87.94 87 TYR A N 1
ATOM 702 C CA . TYR A 1 87 ? 2.294 -7.878 -32.083 1.00 87.94 87 TYR A CA 1
ATOM 703 C C . TYR A 1 87 ? 1.119 -7.986 -31.109 1.00 87.94 87 TYR A C 1
ATOM 705 O O . TYR A 1 87 ? -0.044 -7.905 -31.500 1.00 87.94 87 TYR A O 1
ATOM 713 N N . LYS A 1 88 ? 1.429 -8.118 -29.817 1.00 89.69 88 LYS A N 1
ATOM 714 C CA . LYS A 1 88 ? 0.431 -8.080 -28.743 1.00 89.69 88 LYS A CA 1
ATOM 715 C C . LYS A 1 88 ? 0.506 -6.742 -28.007 1.00 89.69 88 LYS A C 1
ATOM 717 O O . LYS A 1 88 ? 1.615 -6.303 -27.696 1.00 89.69 88 LYS A O 1
ATOM 722 N N . PRO A 1 89 ? -0.633 -6.103 -27.696 1.00 87.75 89 PRO A N 1
ATOM 723 C CA . PRO A 1 89 ? -0.628 -4.900 -26.879 1.00 87.75 89 PRO A CA 1
ATOM 724 C C . PRO A 1 89 ? -0.110 -5.224 -25.474 1.00 87.75 89 PRO A C 1
ATOM 726 O O . PRO A 1 89 ? -0.498 -6.224 -24.869 1.00 87.75 89 PRO A O 1
ATOM 729 N N . VAL A 1 90 ? 0.756 -4.357 -24.953 1.00 90.38 90 VAL A N 1
ATOM 730 C CA . VAL A 1 90 ? 1.203 -4.387 -23.558 1.00 90.38 90 VAL A CA 1
ATOM 731 C C . VAL A 1 90 ? 0.651 -3.143 -22.882 1.00 90.38 90 VAL A C 1
ATOM 733 O O . VAL A 1 90 ? 0.953 -2.023 -23.288 1.00 90.38 90 VAL A O 1
ATOM 736 N N . TYR A 1 91 ? -0.185 -3.344 -21.869 1.00 90.31 91 TYR A N 1
ATOM 737 C CA . TYR A 1 91 ? -0.780 -2.252 -21.109 1.00 90.31 91 TYR A CA 1
ATOM 738 C C . TYR A 1 91 ? 0.108 -1.893 -19.921 1.00 90.31 91 TYR A C 1
ATOM 740 O O . TYR A 1 91 ? 0.591 -2.770 -19.205 1.00 90.31 91 TYR A O 1
ATOM 748 N N . MET A 1 92 ? 0.289 -0.594 -19.696 1.00 90.06 92 MET A N 1
ATOM 749 C CA . MET A 1 92 ? 0.933 -0.057 -18.504 1.00 90.06 92 MET A CA 1
ATOM 750 C C . MET A 1 92 ? -0.090 0.777 -17.739 1.00 90.06 92 MET A C 1
ATOM 752 O O . MET A 1 92 ? -0.753 1.635 -18.318 1.00 90.06 92 MET A O 1
ATOM 756 N N . PHE A 1 93 ? -0.217 0.520 -16.440 1.00 91.12 93 PHE A N 1
ATOM 757 C CA . PHE A 1 93 ? -1.140 1.234 -15.564 1.00 91.12 93 PHE A CA 1
ATOM 758 C C . PHE A 1 93 ? -0.360 2.102 -14.578 1.00 91.12 93 PHE A C 1
ATOM 760 O O . PHE A 1 93 ? 0.681 1.691 -14.066 1.00 91.12 93 PHE A O 1
ATOM 767 N N . LYS A 1 94 ? -0.887 3.293 -14.288 1.00 92.69 94 LYS A N 1
ATOM 768 C CA . LYS A 1 94 ? -0.386 4.198 -13.249 1.00 92.69 94 LYS A CA 1
ATOM 769 C C . LYS A 1 94 ? -1.534 4.546 -12.306 1.00 92.69 94 LYS A C 1
ATOM 771 O O . LYS A 1 94 ? -2.653 4.779 -12.758 1.00 92.69 94 LYS A O 1
ATOM 776 N N . ILE A 1 95 ? -1.252 4.589 -11.006 1.00 92.81 95 ILE A N 1
ATOM 777 C CA . ILE A 1 95 ? -2.220 5.047 -10.005 1.00 92.81 95 ILE A CA 1
ATOM 778 C C . ILE A 1 95 ? -2.448 6.551 -10.205 1.00 92.81 95 ILE A C 1
ATOM 780 O O . ILE A 1 95 ? -1.496 7.316 -10.357 1.00 92.81 95 ILE A O 1
ATOM 784 N N . THR A 1 96 ? -3.713 6.965 -10.241 1.00 94.94 96 THR A N 1
ATOM 785 C CA . THR A 1 96 ? -4.102 8.379 -10.320 1.00 94.94 96 THR A CA 1
ATOM 786 C C . THR A 1 96 ? -3.829 9.089 -8.995 1.00 94.94 96 THR A C 1
ATOM 788 O O . THR A 1 96 ? -3.788 8.442 -7.952 1.00 94.94 96 THR A O 1
ATOM 791 N N . ASP A 1 97 ? -3.727 10.418 -8.994 1.00 93.44 97 ASP A N 1
ATOM 792 C CA . ASP A 1 97 ? -3.506 11.182 -7.753 1.00 93.44 97 ASP A CA 1
ATOM 793 C C . ASP A 1 97 ? -4.605 10.915 -6.713 1.00 93.44 97 ASP A C 1
ATOM 795 O O . ASP A 1 97 ? -4.319 10.683 -5.542 1.00 93.44 97 ASP A O 1
ATOM 799 N N . LYS A 1 98 ? -5.860 10.792 -7.165 1.00 91.00 98 LYS A N 1
ATOM 800 C CA . LYS A 1 98 ? -6.989 10.361 -6.326 1.00 91.00 98 LYS A CA 1
ATOM 801 C C . LYS A 1 98 ? -6.801 8.952 -5.752 1.00 91.00 98 LYS A C 1
ATOM 803 O O . LYS A 1 98 ? -7.212 8.670 -4.632 1.00 91.00 98 LYS A O 1
ATOM 808 N N . GLY A 1 99 ? -6.217 8.040 -6.526 1.00 89.31 99 GLY A N 1
ATOM 809 C CA . GLY A 1 99 ? -5.881 6.700 -6.050 1.00 89.31 99 GLY A CA 1
ATOM 810 C C . GLY A 1 99 ? -4.807 6.731 -4.963 1.00 89.31 99 GLY A C 1
ATOM 811 O O . GLY A 1 99 ? -4.928 6.010 -3.977 1.00 89.31 99 GLY A O 1
ATOM 812 N N . ILE A 1 100 ? -3.801 7.598 -5.114 1.00 90.19 100 ILE A N 1
ATOM 813 C CA . ILE A 1 100 ? -2.773 7.830 -4.094 1.00 90.19 100 ILE A CA 1
ATOM 814 C C . ILE A 1 100 ? -3.422 8.391 -2.825 1.00 90.19 100 ILE A C 1
ATOM 816 O O . ILE A 1 100 ? -3.219 7.828 -1.755 1.00 90.19 100 ILE A O 1
ATOM 820 N N . GLU A 1 101 ? -4.258 9.424 -2.952 1.00 91.00 101 GLU A N 1
ATOM 821 C CA . GLU A 1 101 ? -4.985 10.044 -1.838 1.00 91.00 101 GLU A CA 1
ATOM 822 C C . GLU A 1 101 ? -5.826 9.028 -1.050 1.00 91.00 101 GLU A C 1
ATOM 824 O O . GLU A 1 101 ? -5.740 8.971 0.171 1.00 91.00 101 GLU A O 1
ATOM 829 N N . LEU A 1 102 ? -6.592 8.167 -1.729 1.00 88.25 102 LEU A N 1
ATOM 830 C CA . LEU A 1 102 ? -7.424 7.150 -1.069 1.00 88.25 102 LEU A CA 1
ATOM 831 C C . LEU A 1 102 ? -6.615 6.103 -0.288 1.00 88.25 102 LEU A C 1
ATOM 833 O O . LEU A 1 102 ? -7.126 5.510 0.668 1.00 88.25 102 LEU A O 1
ATOM 837 N N . ILE A 1 103 ? -5.381 5.832 -0.720 1.00 86.56 103 ILE A N 1
ATOM 838 C CA . ILE A 1 103 ? -4.465 4.918 -0.033 1.00 86.56 103 ILE A CA 1
ATOM 839 C C . ILE A 1 103 ? -3.836 5.630 1.167 1.00 86.56 103 ILE A C 1
ATOM 841 O O . ILE A 1 103 ? -3.816 5.067 2.262 1.00 86.56 103 ILE A O 1
ATOM 845 N N . THR A 1 104 ? -3.360 6.865 0.986 1.00 87.88 104 THR A N 1
ATOM 846 C CA . THR A 1 104 ? -2.669 7.623 2.037 1.00 87.88 104 THR A CA 1
ATOM 847 C C . THR A 1 104 ? -3.617 8.119 3.128 1.00 87.88 104 THR A C 1
ATOM 849 O O . THR A 1 104 ? -3.243 8.081 4.297 1.00 87.88 104 THR A O 1
ATOM 852 N N . SER A 1 105 ? -4.859 8.493 2.797 1.00 90.38 105 SER A N 1
ATOM 853 C CA . SER A 1 105 ? -5.892 8.877 3.777 1.00 90.38 105 SER A CA 1
ATOM 854 C C . SER A 1 105 ? -6.373 7.698 4.631 1.00 90.38 105 SER A C 1
ATOM 856 O O . SER A 1 105 ? -6.922 7.876 5.726 1.00 90.38 105 SER A O 1
ATOM 858 N N . GLY A 1 106 ? -6.181 6.475 4.130 1.00 92.38 106 GLY A N 1
ATOM 859 C CA . GLY A 1 106 ? -6.670 5.243 4.735 1.00 92.38 106 GLY A CA 1
ATOM 860 C C . GLY A 1 106 ? -8.114 4.881 4.395 1.00 92.38 106 GLY A C 1
ATOM 861 O O . GLY A 1 106 ? -8.602 3.856 4.875 1.00 92.38 106 GLY A O 1
ATOM 862 N N . ASP A 1 107 ? -8.805 5.659 3.559 1.00 93.12 107 ASP A N 1
ATOM 863 C CA . ASP A 1 107 ? -10.214 5.411 3.226 1.00 93.12 107 ASP A CA 1
ATOM 864 C C . ASP A 1 107 ? -10.427 4.085 2.508 1.00 93.12 107 ASP A C 1
ATOM 866 O O . ASP A 1 107 ? -11.417 3.390 2.760 1.00 93.12 107 ASP A O 1
ATOM 870 N N . LEU A 1 108 ? -9.490 3.705 1.635 1.00 93.19 108 LEU A N 1
ATOM 871 C CA . LEU A 1 108 ? -9.523 2.399 0.988 1.00 93.19 108 LEU A CA 1
ATOM 872 C C . LEU A 1 108 ? -9.449 1.273 2.029 1.00 93.19 108 LEU A C 1
ATOM 874 O O . LEU A 1 108 ? -10.250 0.341 1.980 1.00 93.19 108 LEU A O 1
ATOM 878 N N . VAL A 1 109 ? -8.535 1.381 2.996 1.00 95.56 109 VAL A N 1
ATOM 879 C CA . VAL A 1 109 ? -8.332 0.360 4.034 1.00 95.56 109 VAL A CA 1
ATOM 880 C C . VAL A 1 109 ? -9.567 0.243 4.925 1.00 95.56 109 VAL A C 1
ATOM 882 O O . VAL A 1 109 ? -10.076 -0.862 5.101 1.00 95.56 109 VAL A O 1
ATOM 885 N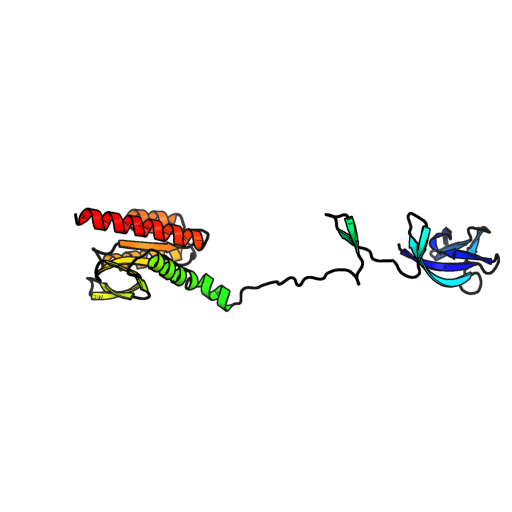 N . ARG A 1 110 ? -10.124 1.366 5.405 1.00 96.44 110 ARG A N 1
ATOM 886 C CA . ARG A 1 110 ? -11.367 1.381 6.202 1.00 96.44 110 ARG A CA 1
ATOM 887 C C . ARG A 1 110 ? -12.518 0.686 5.475 1.00 96.44 110 ARG A C 1
ATOM 889 O O . ARG A 1 110 ? -13.176 -0.181 6.049 1.00 96.44 110 ARG A O 1
ATOM 896 N N . LYS A 1 111 ? -12.733 1.012 4.195 1.00 96.00 111 LYS A N 1
ATOM 897 C CA . LYS A 1 111 ? -13.791 0.391 3.378 1.00 96.00 111 LYS A CA 1
ATOM 898 C C . LYS A 1 111 ? -13.578 -1.111 3.208 1.00 96.00 111 LYS A C 1
ATOM 900 O O . LYS A 1 111 ? -14.532 -1.875 3.339 1.00 96.00 111 LYS A O 1
ATOM 905 N N . LEU A 1 112 ? -12.350 -1.543 2.926 1.00 96.81 112 LEU A N 1
ATOM 906 C CA . LEU A 1 112 ? -12.049 -2.961 2.730 1.00 96.81 112 LEU A CA 1
ATOM 907 C C . LEU A 1 112 ? -12.182 -3.764 4.027 1.00 96.81 112 LEU A C 1
ATOM 909 O O . LEU A 1 112 ? -12.757 -4.850 3.995 1.00 96.81 112 LEU A O 1
ATOM 913 N N . MET A 1 113 ? -11.748 -3.215 5.166 1.00 97.31 113 MET A N 1
ATOM 914 C CA . MET A 1 113 ? -11.977 -3.827 6.479 1.00 97.31 113 MET A CA 1
ATOM 915 C C . MET A 1 113 ? -13.470 -3.987 6.771 1.00 97.31 113 MET A C 1
ATOM 917 O O . MET A 1 113 ? -13.900 -5.074 7.152 1.00 97.31 113 MET A O 1
ATOM 921 N N . PHE A 1 114 ? -14.275 -2.944 6.540 1.00 98.00 114 PHE A N 1
ATOM 922 C CA . PHE A 1 114 ? -15.727 -3.012 6.714 1.00 98.00 114 PHE A CA 1
ATOM 923 C C . PHE A 1 114 ? -16.353 -4.127 5.866 1.00 98.00 114 PHE A C 1
ATOM 925 O O . PHE A 1 114 ? -17.088 -4.969 6.384 1.00 98.00 114 PHE A O 1
ATOM 932 N N . VAL A 1 115 ? -16.022 -4.182 4.570 1.00 98.06 115 VAL A N 1
ATOM 933 C CA . VAL A 1 115 ? -16.528 -5.225 3.666 1.00 98.06 115 VAL A CA 1
ATOM 934 C C . VAL A 1 115 ? -16.090 -6.616 4.128 1.00 98.06 115 VAL A C 1
ATOM 936 O O . VAL A 1 115 ? -16.901 -7.542 4.106 1.00 98.06 115 VAL A O 1
ATOM 939 N N . ALA A 1 116 ? -14.837 -6.778 4.555 1.00 98.19 116 ALA A N 1
ATOM 940 C CA . ALA A 1 116 ? -14.306 -8.054 5.020 1.00 98.19 116 ALA A CA 1
ATOM 941 C C . ALA A 1 116 ? -14.997 -8.541 6.304 1.00 98.19 116 ALA A C 1
ATOM 943 O O . ALA A 1 116 ? -15.404 -9.700 6.378 1.00 98.19 116 ALA A O 1
ATOM 944 N N . LEU A 1 117 ? -15.197 -7.655 7.284 1.00 98.25 117 LEU A N 1
ATOM 945 C CA . LEU A 1 117 ? -15.905 -7.965 8.529 1.00 98.25 117 LEU A CA 1
ATOM 946 C C . LEU A 1 117 ? -17.363 -8.353 8.267 1.00 98.25 117 LEU A C 1
ATOM 948 O O . LEU A 1 117 ? -17.835 -9.368 8.780 1.00 98.25 117 LEU A O 1
ATOM 952 N N . ARG A 1 118 ? -18.057 -7.609 7.400 1.00 97.44 118 ARG A N 1
ATOM 953 C CA . ARG A 1 118 ? -19.438 -7.923 7.019 1.00 97.44 118 ARG A CA 1
ATOM 954 C C . ARG A 1 118 ? -19.539 -9.270 6.298 1.00 97.44 118 ARG A C 1
ATOM 956 O O . ARG A 1 118 ? -20.412 -10.071 6.618 1.00 97.44 118 ARG A O 1
ATOM 963 N N . LYS A 1 119 ? -18.619 -9.557 5.367 1.00 97.81 119 LYS A N 1
ATOM 964 C CA . LYS A 1 119 ? -18.527 -10.865 4.687 1.00 97.81 119 LYS A CA 1
ATOM 965 C C . LYS A 1 119 ? -18.234 -12.014 5.652 1.00 97.81 119 LYS A C 1
ATOM 967 O O . LYS A 1 119 ? -18.674 -13.130 5.404 1.00 97.81 119 LYS A O 1
ATOM 972 N N . ALA A 1 120 ? -17.526 -11.747 6.746 1.00 97.06 120 ALA A N 1
ATOM 973 C CA . ALA A 1 120 ? -17.274 -12.719 7.805 1.00 97.06 120 ALA A CA 1
ATOM 974 C C . ALA A 1 120 ? -18.469 -12.922 8.763 1.00 97.06 120 ALA A C 1
ATOM 976 O O . ALA A 1 120 ? -18.351 -13.705 9.703 1.00 97.06 120 ALA A O 1
ATOM 977 N N . GLY A 1 121 ? -19.607 -12.253 8.532 1.00 96.75 121 GLY A N 1
ATOM 978 C CA . GLY A 1 121 ? -20.848 -12.446 9.286 1.00 96.75 121 GLY A CA 1
ATOM 979 C C . GLY A 1 121 ? -21.007 -11.548 10.515 1.00 96.75 121 GLY A C 1
ATOM 980 O O . GLY A 1 121 ? -21.891 -11.798 11.331 1.00 96.75 121 GLY A O 1
ATOM 981 N N . PHE A 1 122 ? -20.171 -10.519 10.675 1.00 97.38 122 PHE A N 1
ATOM 982 C CA . PHE A 1 122 ? -20.319 -9.554 11.765 1.00 97.38 122 PHE A CA 1
ATOM 983 C C . PHE A 1 122 ? -21.371 -8.485 11.434 1.00 97.38 122 PHE A C 1
ATOM 985 O O . PHE A 1 122 ? -21.431 -7.976 10.313 1.00 97.38 122 PHE A O 1
ATOM 992 N N . GLU A 1 123 ? -22.175 -8.112 12.432 1.00 96.88 123 GLU A N 1
ATOM 993 C CA . GLU A 1 123 ? -23.068 -6.952 12.365 1.00 96.88 123 GLU A CA 1
ATOM 994 C C . GLU A 1 123 ? -22.217 -5.684 12.508 1.00 96.88 123 GLU A C 1
ATOM 996 O O . GLU A 1 123 ? -21.772 -5.349 13.604 1.00 96.88 123 GLU A O 1
ATOM 1001 N N . THR A 1 124 ? -21.919 -5.017 11.392 1.00 96.75 124 THR A N 1
ATOM 1002 C CA . THR A 1 124 ? -20.985 -3.882 11.352 1.00 96.75 124 THR A CA 1
ATOM 1003 C C . THR A 1 124 ? -21.630 -2.608 10.829 1.00 96.75 124 THR A C 1
ATOM 1005 O O . THR A 1 124 ? -22.337 -2.646 9.822 1.00 96.75 124 THR A O 1
ATOM 1008 N N . GLU A 1 125 ? -21.268 -1.474 11.419 1.00 96.69 125 GLU A N 1
ATOM 1009 C CA . GLU A 1 125 ? -21.589 -0.125 10.946 1.00 96.69 125 GLU A CA 1
ATOM 1010 C C . GLU A 1 125 ? -20.308 0.704 10.793 1.00 96.69 125 GLU A C 1
ATOM 1012 O O . GLU A 1 125 ? -19.311 0.438 11.464 1.00 96.69 125 GLU A O 1
ATOM 1017 N N . THR A 1 126 ? -20.321 1.705 9.910 1.00 96.19 126 THR A N 1
ATOM 1018 C CA . THR A 1 126 ? -19.174 2.599 9.662 1.00 96.19 126 THR A CA 1
ATOM 1019 C C . THR A 1 126 ? -19.497 4.038 10.021 1.00 96.19 126 THR A C 1
ATOM 1021 O O . THR A 1 126 ? -20.635 4.452 9.817 1.00 96.19 126 THR A O 1
ATOM 1024 N N . ASN A 1 127 ? -18.488 4.827 10.405 1.00 93.00 127 ASN A N 1
ATOM 1025 C CA . ASN A 1 127 ? -18.636 6.245 10.759 1.00 93.00 127 ASN A CA 1
ATOM 1026 C C . ASN A 1 127 ? -19.693 6.471 11.851 1.00 93.00 127 ASN A C 1
ATOM 1028 O O . ASN A 1 127 ? -20.554 7.338 11.724 1.00 93.00 127 ASN A O 1
ATOM 1032 N N . VAL A 1 128 ? 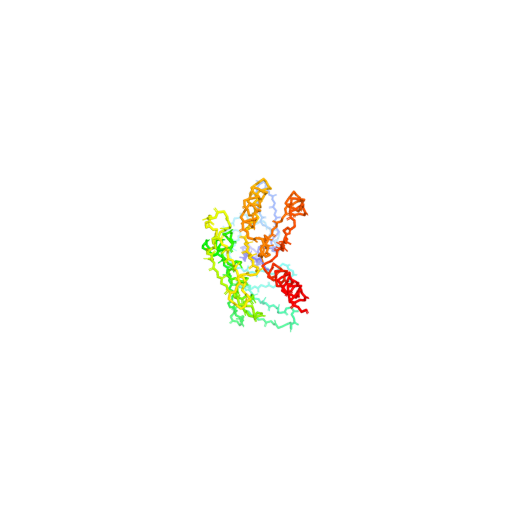-19.638 5.661 12.906 1.00 94.69 128 VAL A N 1
ATOM 1033 C CA . VAL A 1 128 ? -20.646 5.656 13.970 1.00 94.69 128 VAL A CA 1
ATOM 1034 C C . VAL A 1 128 ? -20.267 6.665 15.042 1.00 94.69 128 VAL A C 1
ATOM 1036 O O . VAL A 1 128 ? -19.148 6.626 15.555 1.00 94.69 128 VAL A O 1
ATOM 1039 N N . GLU A 1 129 ? -21.203 7.533 15.414 1.00 95.62 129 GLU A N 1
ATOM 1040 C CA . GLU A 1 129 ? -21.089 8.371 16.606 1.00 95.62 129 GLU A CA 1
ATOM 1041 C C . GLU A 1 129 ? -21.733 7.671 17.803 1.00 95.62 129 GLU A C 1
ATOM 1043 O O . GLU A 1 129 ? -22.894 7.265 17.754 1.00 95.62 129 GLU A O 1
ATOM 1048 N N . LEU A 1 130 ? -20.968 7.519 18.882 1.00 93.75 130 LEU A N 1
ATOM 1049 C CA . LEU A 1 130 ? -21.428 6.963 20.149 1.00 93.75 130 LEU A CA 1
ATOM 1050 C C . LEU A 1 130 ? -21.246 8.004 21.252 1.00 93.75 130 LEU A C 1
ATOM 1052 O O . LEU A 1 130 ? -20.222 8.685 21.307 1.00 93.75 130 LEU A O 1
ATOM 1056 N N . LYS A 1 131 ? -22.225 8.105 22.151 1.00 94.62 131 LYS A N 1
ATOM 1057 C CA . LYS A 1 131 ? -22.153 8.989 23.317 1.00 94.62 131 LYS A CA 1
ATOM 1058 C C . LYS A 1 131 ? -21.478 8.266 24.481 1.00 94.62 131 LYS A C 1
ATOM 1060 O O . LYS A 1 131 ? -21.964 7.222 24.914 1.00 94.62 131 LYS A O 1
ATOM 1065 N N . GLY A 1 132 ? -20.368 8.817 24.958 1.00 93.25 132 GLY A N 1
ATOM 1066 C CA . GLY A 1 132 ? -19.597 8.299 26.082 1.00 93.25 132 GLY A CA 1
ATOM 1067 C C . GLY A 1 132 ? -20.278 8.502 27.433 1.00 93.25 132 GLY A C 1
ATOM 1068 O O . GLY A 1 132 ? -21.208 9.304 27.558 1.00 93.25 132 GLY A O 1
ATOM 1069 N N . ILE A 1 133 ? -19.773 7.832 28.474 1.00 94.25 133 ILE A N 1
ATOM 1070 C CA . ILE A 1 133 ? -20.227 8.051 29.863 1.00 94.25 133 ILE A CA 1
ATOM 1071 C C . ILE A 1 133 ? -19.974 9.487 30.349 1.00 94.25 133 ILE A C 1
ATOM 1073 O O . ILE A 1 133 ? -20.706 9.980 31.203 1.00 94.25 133 ILE A O 1
ATOM 1077 N N . SER A 1 134 ? -18.987 10.175 29.767 1.00 91.25 134 SER A N 1
ATOM 1078 C CA . SER A 1 134 ? -18.717 11.603 29.976 1.00 91.25 134 SER A CA 1
ATOM 1079 C C . SER A 1 134 ? -19.798 12.524 29.389 1.00 91.25 134 SER A C 1
ATOM 1081 O O . SER A 1 134 ? -19.831 13.718 29.680 1.00 91.25 134 SER A O 1
ATOM 1083 N N . GLY A 1 135 ? -20.676 11.992 28.532 1.00 92.38 135 GLY A N 1
ATOM 1084 C CA . GLY A 1 135 ? -21.643 12.750 27.746 1.00 92.38 135 GLY A CA 1
ATOM 1085 C C . GLY A 1 135 ? -21.104 13.289 26.415 1.00 92.38 135 GLY A C 1
ATOM 1086 O O . GLY A 1 135 ? -21.893 13.834 25.642 1.00 92.38 135 GLY A O 1
ATOM 1087 N N . VAL A 1 136 ? -19.811 13.114 26.124 1.00 94.00 136 VAL A N 1
ATOM 1088 C CA . VAL A 1 136 ? -19.173 13.526 24.864 1.00 94.00 136 VAL A CA 1
ATOM 1089 C C . VAL A 1 136 ? -19.484 12.525 23.748 1.00 94.00 136 VAL A C 1
ATOM 1091 O O . VAL A 1 136 ? -19.486 11.314 23.966 1.00 94.00 136 VAL A O 1
ATOM 1094 N N . ASN A 1 137 ? -19.745 13.027 22.539 1.00 93.69 137 ASN A N 1
ATOM 1095 C CA . ASN A 1 137 ? -19.906 12.184 21.355 1.00 93.69 137 ASN A CA 1
ATOM 1096 C C . ASN A 1 137 ? -18.544 11.884 20.726 1.00 93.69 137 ASN A C 1
ATOM 1098 O O . ASN A 1 137 ? -17.773 12.793 20.423 1.00 93.69 137 ASN A O 1
ATOM 1102 N N . HIS A 1 138 ? -18.292 10.604 20.471 1.00 94.69 138 HIS A N 1
ATOM 1103 C CA . HIS A 1 138 ? -17.071 10.108 19.850 1.00 94.69 138 HIS A CA 1
ATOM 1104 C C . HIS A 1 138 ? -17.392 9.352 18.569 1.00 94.69 138 HIS A C 1
ATOM 1106 O O . HIS A 1 138 ? -18.295 8.516 18.542 1.00 94.69 138 HIS A O 1
ATOM 1112 N N . ARG A 1 139 ? -16.618 9.600 17.510 1.00 94.94 139 ARG A N 1
ATOM 1113 C CA . ARG A 1 139 ? -16.809 8.958 16.203 1.00 94.94 139 ARG A CA 1
ATOM 1114 C C . ARG A 1 139 ? -15.820 7.827 15.978 1.00 94.94 139 ARG A C 1
ATOM 1116 O O . ARG A 1 139 ? -14.622 8.065 16.062 1.00 94.94 139 ARG A O 1
ATOM 1123 N N . PHE A 1 140 ? -16.298 6.640 15.625 1.00 95.62 140 PHE A N 1
ATOM 1124 C CA . PHE A 1 140 ? -15.493 5.459 15.296 1.00 95.62 140 PHE A CA 1
ATOM 1125 C C . PHE A 1 140 ? -15.593 5.108 13.807 1.00 95.62 140 PHE A C 1
ATOM 1127 O O . PHE A 1 140 ? -16.672 5.208 13.213 1.00 95.62 140 PHE A O 1
ATOM 1134 N N . ASP A 1 141 ? -14.483 4.665 13.208 1.00 96.88 141 ASP A N 1
ATOM 1135 C CA . ASP A 1 141 ? -14.455 4.261 11.799 1.00 96.88 141 ASP A CA 1
ATOM 1136 C C . ASP A 1 141 ? -15.374 3.058 11.553 1.00 96.88 141 ASP A C 1
ATOM 1138 O O . ASP A 1 141 ? -16.165 3.081 10.608 1.00 96.88 141 ASP A O 1
ATOM 1142 N N . ILE A 1 142 ? -15.290 2.023 12.401 1.00 98.00 142 ILE A N 1
ATOM 1143 C CA . ILE A 1 142 ? -16.130 0.819 12.337 1.00 98.00 142 ILE A CA 1
ATOM 1144 C C . ILE A 1 142 ? -16.558 0.407 13.749 1.00 98.00 142 ILE A C 1
ATOM 1146 O O . ILE A 1 142 ? -15.744 0.352 14.670 1.00 98.00 142 ILE A O 1
ATOM 1150 N N . VAL A 1 143 ? -17.831 0.050 13.910 1.00 97.38 143 VAL A N 1
ATOM 1151 C CA . VAL A 1 143 ? -18.373 -0.556 15.133 1.00 97.38 143 VAL A CA 1
ATOM 1152 C C . VAL A 1 143 ? -18.987 -1.905 14.794 1.00 97.38 143 VAL A C 1
ATOM 1154 O O . VAL A 1 143 ? -19.737 -2.032 13.828 1.00 97.38 143 VAL A O 1
ATOM 1157 N N . ILE A 1 144 ? -18.679 -2.910 15.608 1.00 97.56 144 ILE A N 1
ATOM 1158 C CA . ILE A 1 144 ? -19.294 -4.233 15.566 1.00 97.56 144 ILE A CA 1
ATOM 1159 C C . ILE A 1 144 ? -20.300 -4.331 16.702 1.00 97.56 144 ILE A C 1
ATOM 1161 O O . ILE A 1 144 ? -19.981 -4.047 17.863 1.00 97.56 144 ILE A O 1
ATOM 1165 N N . LYS A 1 145 ? -21.507 -4.766 16.358 1.00 95.62 145 LYS A N 1
ATOM 1166 C CA . LYS A 1 145 ? -22.620 -4.950 17.278 1.00 95.62 145 LYS A CA 1
ATOM 1167 C C . LYS A 1 145 ? -22.885 -6.431 17.538 1.00 95.62 145 LYS A C 1
ATOM 1169 O O . LYS A 1 145 ? -22.515 -7.314 16.766 1.00 95.62 145 LYS A O 1
ATOM 1174 N N . SER A 1 146 ? -23.491 -6.695 18.685 1.00 93.25 146 SER A N 1
ATOM 1175 C CA . SER A 1 146 ? -24.043 -7.988 19.063 1.00 93.25 146 SER A CA 1
ATOM 1176 C C . SER A 1 146 ? -25.444 -7.743 19.595 1.00 93.25 146 SER A C 1
ATOM 1178 O O . SER A 1 146 ? -25.605 -7.062 20.611 1.00 93.25 146 SER A O 1
ATOM 1180 N N . ASN A 1 147 ? -26.450 -8.250 18.879 1.00 88.25 147 ASN A N 1
ATOM 1181 C CA . ASN A 1 147 ? -27.865 -7.977 19.137 1.00 88.25 147 ASN A CA 1
ATOM 1182 C C . ASN A 1 147 ? -28.140 -6.461 19.229 1.00 88.25 147 ASN A C 1
ATOM 1184 O O . ASN A 1 147 ? -28.708 -5.986 20.212 1.00 88.25 147 ASN A O 1
ATOM 1188 N N . GLY A 1 148 ? -27.640 -5.684 18.260 1.00 89.75 148 GLY A N 1
ATOM 1189 C CA . GLY A 1 148 ? -27.798 -4.225 18.217 1.00 89.75 148 GLY A CA 1
ATOM 1190 C C . GLY A 1 148 ? -26.959 -3.426 19.228 1.00 89.75 148 GLY A C 1
ATOM 1191 O O . GLY A 1 148 ? -26.912 -2.199 19.142 1.00 89.75 148 GLY A O 1
ATOM 1192 N N . THR A 1 149 ? -26.249 -4.081 20.154 1.00 92.19 149 THR A N 1
ATOM 1193 C CA . THR A 1 149 ? -25.394 -3.408 21.148 1.00 92.19 149 THR A CA 1
ATOM 1194 C C . THR A 1 149 ? -23.939 -3.358 20.673 1.00 92.19 149 THR A C 1
ATOM 1196 O O . THR A 1 149 ? -23.397 -4.415 20.344 1.00 92.19 149 THR A O 1
ATOM 1199 N N . PRO A 1 150 ? -23.266 -2.190 20.655 1.00 94.69 150 PRO A N 1
ATOM 1200 C CA . PRO A 1 150 ? -21.837 -2.098 20.349 1.00 94.69 150 PRO A CA 1
ATOM 1201 C C . PRO A 1 150 ? -20.985 -2.960 21.289 1.00 94.69 150 PRO A C 1
ATOM 1203 O O . PRO A 1 150 ? -21.112 -2.862 22.507 1.00 94.69 150 PRO A O 1
ATOM 1206 N N . ILE A 1 151 ? -20.108 -3.791 20.723 1.00 95.06 151 ILE A N 1
ATOM 1207 C CA . ILE A 1 151 ? -19.193 -4.657 21.489 1.00 95.06 151 ILE A CA 1
ATOM 1208 C C . ILE A 1 151 ? -17.721 -4.461 21.126 1.00 95.06 151 ILE A C 1
ATOM 1210 O O . ILE A 1 151 ? -16.853 -4.695 21.966 1.00 95.06 151 ILE A O 1
ATOM 1214 N N . ILE A 1 152 ? -17.426 -4.053 19.890 1.00 96.25 152 ILE A N 1
ATOM 1215 C CA . ILE A 1 152 ? -16.065 -3.786 19.419 1.00 96.25 152 ILE A CA 1
ATOM 1216 C C . ILE A 1 152 ? -16.102 -2.503 18.598 1.00 96.25 152 ILE A C 1
ATOM 1218 O O . ILE A 1 152 ? -16.987 -2.340 17.758 1.00 96.25 152 ILE A O 1
ATOM 1222 N N . SER A 1 153 ? -15.138 -1.620 18.803 1.00 95.81 153 SER A N 1
ATOM 1223 C CA . SER A 1 153 ? -14.896 -0.475 17.937 1.00 95.81 153 SER A CA 1
ATOM 1224 C C . SER A 1 153 ? -13.479 -0.514 17.376 1.00 95.81 153 SER A C 1
ATOM 1226 O O . SER A 1 153 ? -12.547 -1.012 18.010 1.00 95.81 153 SER A O 1
ATOM 1228 N N . ILE A 1 154 ? -13.345 -0.058 16.135 1.00 97.31 154 ILE A N 1
ATOM 1229 C CA . ILE A 1 154 ? -12.126 -0.163 15.340 1.00 97.31 154 ILE A CA 1
ATOM 1230 C C . ILE A 1 154 ? -11.873 1.189 14.683 1.00 97.31 154 ILE A C 1
ATOM 1232 O O . ILE A 1 154 ? -12.771 1.734 14.038 1.00 97.31 154 ILE A O 1
ATOM 1236 N N . ASP A 1 155 ? -10.644 1.686 14.787 1.00 96.31 155 ASP A N 1
ATOM 1237 C CA . ASP A 1 155 ? -10.172 2.847 14.035 1.00 96.31 155 ASP A CA 1
ATOM 1238 C C . ASP A 1 155 ? -8.874 2.510 13.298 1.00 96.31 155 ASP A C 1
ATOM 1240 O O . ASP A 1 155 ? -7.968 1.882 13.850 1.00 96.31 155 ASP A O 1
ATOM 1244 N N . TYR A 1 156 ? -8.785 2.941 12.036 1.00 95.94 156 TYR A N 1
ATOM 1245 C CA . TYR A 1 156 ? -7.579 2.801 11.225 1.00 95.94 156 TYR A CA 1
ATOM 1246 C C . TYR A 1 156 ? -6.866 4.132 11.067 1.00 95.94 156 TYR A C 1
ATOM 1248 O O . TYR A 1 156 ? -7.439 5.119 10.589 1.00 95.94 156 TYR A O 1
ATOM 1256 N N . ARG A 1 157 ? -5.590 4.156 11.424 1.00 94.06 157 ARG A N 1
ATOM 1257 C CA . ARG A 1 157 ? -4.758 5.350 11.377 1.00 94.06 157 ARG A CA 1
ATOM 1258 C C . ARG A 1 157 ? -3.511 5.033 10.553 1.00 94.06 157 ARG A C 1
ATOM 1260 O O . ARG A 1 157 ? -2.698 4.212 10.981 1.00 94.06 157 ARG A O 1
ATOM 1267 N N . PRO A 1 158 ? -3.380 5.604 9.339 1.00 91.81 158 PRO A N 1
ATOM 1268 C CA . PRO A 1 158 ? -2.159 5.477 8.556 1.00 91.81 158 PRO A CA 1
ATOM 1269 C C . PRO A 1 158 ? -0.949 5.888 9.394 1.00 91.81 158 PRO A C 1
ATOM 1271 O O . PRO A 1 158 ? -1.027 6.818 10.193 1.00 91.81 158 PRO A O 1
ATOM 1274 N N . SER A 1 159 ? 0.162 5.188 9.214 1.00 87.81 159 SER A N 1
ATOM 1275 C CA . SER A 1 159 ? 1.415 5.494 9.884 1.00 87.81 159 SER A CA 1
ATOM 1276 C C . SER A 1 159 ? 1.853 6.910 9.532 1.00 87.81 159 SER A C 1
ATOM 1278 O O . SER A 1 159 ? 1.926 7.296 8.364 1.00 87.81 159 SER A O 1
ATOM 1280 N N . SER A 1 160 ? 2.145 7.661 10.581 1.00 84.69 160 SER A N 1
ATOM 1281 C CA . SER A 1 160 ? 2.731 8.991 10.557 1.00 84.69 160 SER A CA 1
ATOM 1282 C C . SER A 1 160 ? 4.034 8.970 11.370 1.00 84.69 160 SER A C 1
ATOM 1284 O O . SER A 1 160 ? 4.481 7.904 11.797 1.00 84.69 160 SER A O 1
ATOM 1286 N N . GLY A 1 161 ? 4.683 10.122 11.567 1.00 85.38 161 GLY A N 1
ATOM 1287 C CA . GLY A 1 161 ? 5.889 10.191 12.401 1.00 85.38 161 GLY A CA 1
ATOM 1288 C C . GLY A 1 161 ? 5.630 9.729 13.842 1.00 85.38 161 GLY A C 1
ATOM 1289 O O . GLY A 1 161 ? 4.522 9.897 14.354 1.00 85.38 161 GLY A O 1
ATOM 1290 N N . ASP A 1 162 ? 6.647 9.182 14.508 1.00 84.88 162 ASP A N 1
ATOM 1291 C CA . ASP A 1 162 ? 6.502 8.509 15.809 1.00 84.88 162 ASP A CA 1
ATOM 1292 C C . ASP A 1 162 ? 5.731 9.333 16.856 1.00 84.88 162 ASP A C 1
ATOM 1294 O O . ASP A 1 162 ? 4.781 8.828 17.452 1.00 84.88 162 ASP A O 1
ATOM 1298 N N . GLU A 1 163 ? 6.071 10.613 17.041 1.00 86.56 163 GLU A N 1
ATOM 1299 C CA . GLU A 1 163 ? 5.390 11.503 17.999 1.00 86.56 163 GLU A CA 1
ATOM 1300 C C . GLU A 1 163 ? 3.906 11.701 17.669 1.00 86.56 163 GLU A C 1
ATOM 1302 O O . GLU A 1 163 ? 3.043 11.649 18.550 1.00 86.56 163 GLU A O 1
ATOM 1307 N N . THR A 1 164 ? 3.590 11.888 16.386 1.00 89.56 164 THR A N 1
ATOM 1308 C CA . THR A 1 164 ? 2.203 12.053 15.933 1.00 89.56 164 THR A CA 1
ATOM 1309 C C . THR A 1 164 ? 1.391 10.779 16.131 1.00 89.56 164 THR A C 1
ATOM 1311 O O . THR A 1 164 ? 0.234 10.858 16.535 1.00 89.56 164 THR A O 1
ATOM 1314 N N . GLN A 1 165 ? 1.998 9.608 15.925 1.00 90.44 165 GLN A N 1
ATOM 1315 C CA . GLN A 1 165 ? 1.319 8.329 16.107 1.00 90.44 165 GLN A CA 1
ATOM 1316 C C . GLN A 1 165 ? 1.042 8.038 17.588 1.00 90.44 165 GLN A C 1
ATOM 1318 O O . GLN A 1 165 ? -0.036 7.559 17.932 1.00 90.44 165 GLN A O 1
ATOM 1323 N N . VAL A 1 166 ? 1.981 8.372 18.480 1.00 90.75 166 VAL A N 1
ATOM 1324 C CA . VAL A 1 166 ? 1.764 8.281 19.933 1.00 90.75 166 VAL A CA 1
ATOM 1325 C C . VAL A 1 166 ? 0.653 9.234 20.374 1.00 90.75 166 VAL A C 1
ATOM 1327 O O . VAL A 1 166 ? -0.233 8.830 21.124 1.00 90.75 166 VAL A O 1
ATOM 1330 N N . THR A 1 167 ? 0.666 10.477 19.888 1.00 91.50 167 THR A N 1
ATOM 1331 C CA . THR A 1 167 ? -0.355 11.482 20.224 1.00 91.50 167 THR A CA 1
ATOM 1332 C C . THR A 1 167 ? -1.748 11.054 19.757 1.00 91.50 167 THR A C 1
ATOM 1334 O O . THR A 1 167 ? -2.708 11.148 20.521 1.00 91.50 167 THR A O 1
ATOM 1337 N N . ASP A 1 168 ? -1.861 10.531 18.533 1.00 91.44 168 ASP A N 1
ATOM 1338 C CA . ASP A 1 168 ? -3.113 9.976 18.017 1.00 91.44 168 ASP A CA 1
ATOM 1339 C C . ASP A 1 168 ? -3.574 8.786 18.870 1.00 91.44 168 ASP A C 1
ATOM 1341 O O . ASP A 1 168 ? -4.713 8.794 19.338 1.00 91.44 168 ASP A O 1
ATOM 1345 N N . LEU A 1 169 ? -2.693 7.823 19.177 1.00 91.81 169 LEU A N 1
ATOM 1346 C CA . LEU A 1 169 ? -3.034 6.709 20.065 1.00 91.81 169 LEU A CA 1
ATOM 1347 C C . LEU A 1 169 ? -3.602 7.214 21.399 1.00 91.81 169 LEU A C 1
ATOM 1349 O O . LEU A 1 169 ? -4.659 6.739 21.798 1.00 91.81 169 LEU A O 1
ATOM 1353 N N . LEU A 1 170 ? -2.959 8.189 22.056 1.00 91.19 170 LEU A N 1
ATOM 1354 C CA . LEU A 1 170 ? -3.429 8.787 23.318 1.00 91.19 170 LEU A CA 1
ATOM 1355 C C . LEU A 1 170 ? -4.834 9.395 23.208 1.00 91.19 170 LEU A C 1
ATOM 1357 O O . LEU A 1 170 ? -5.652 9.198 24.108 1.00 91.19 170 LEU A O 1
ATOM 1361 N N . ALA A 1 171 ? -5.150 10.071 22.102 1.00 91.00 171 ALA A N 1
ATOM 1362 C CA . ALA A 1 171 ? -6.500 10.581 21.860 1.00 91.00 171 ALA A CA 1
ATOM 1363 C C . ALA A 1 171 ? -7.530 9.440 21.765 1.00 91.00 171 ALA A C 1
ATOM 1365 O O . ALA A 1 171 ? -8.629 9.535 22.315 1.00 91.00 171 ALA A O 1
ATOM 1366 N N . HIS A 1 172 ? -7.158 8.324 21.135 1.00 91.94 172 HIS A N 1
ATOM 1367 C CA . HIS A 1 172 ? -7.997 7.126 21.088 1.00 91.94 172 HIS A CA 1
ATOM 1368 C C . HIS A 1 172 ? -8.101 6.403 22.429 1.00 91.94 172 HIS A C 1
ATOM 1370 O O . HIS A 1 172 ? -9.140 5.809 22.713 1.00 91.94 172 HIS A O 1
ATOM 1376 N N . ILE A 1 173 ? -7.062 6.481 23.266 1.00 90.00 173 ILE A N 1
ATOM 1377 C CA . ILE A 1 173 ? -7.096 5.970 24.640 1.00 90.00 173 ILE A CA 1
ATOM 1378 C C . ILE A 1 173 ? -8.192 6.694 25.419 1.00 90.00 173 ILE A C 1
ATOM 1380 O O . ILE A 1 173 ? -9.120 6.071 25.929 1.00 90.00 173 ILE A O 1
ATOM 1384 N N . ALA A 1 174 ? -8.134 8.027 25.425 1.00 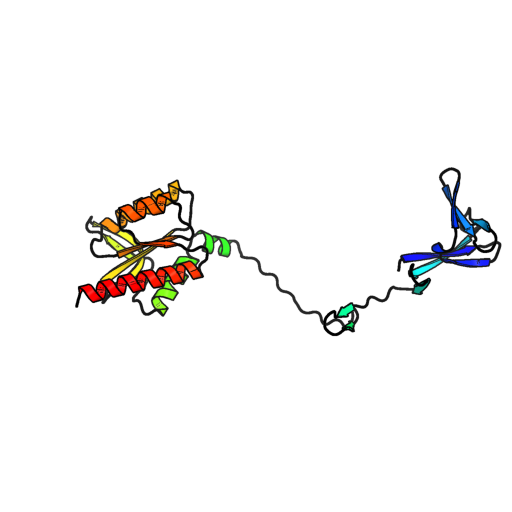89.31 174 ALA A N 1
ATOM 1385 C CA . ALA A 1 174 ? -9.135 8.862 26.080 1.00 89.31 174 ALA A CA 1
ATOM 1386 C C . ALA A 1 174 ? -10.550 8.590 25.542 1.00 89.31 174 ALA A C 1
ATOM 1388 O O . ALA A 1 174 ? -11.501 8.467 26.311 1.00 89.31 174 ALA A O 1
ATOM 1389 N N . LYS A 1 175 ? -10.675 8.415 24.223 1.00 90.31 175 LYS A N 1
ATOM 1390 C CA . LYS A 1 175 ? -11.931 8.064 23.560 1.00 90.31 175 LYS A CA 1
ATOM 1391 C C . LYS A 1 175 ? -12.515 6.730 24.027 1.00 90.31 175 LYS A C 1
ATOM 1393 O O . LYS A 1 175 ? -13.716 6.670 24.258 1.00 90.31 175 LYS A O 1
ATOM 1398 N N . TYR A 1 176 ? -11.732 5.651 24.138 1.00 86.06 176 TYR A N 1
ATOM 1399 C CA . TYR A 1 176 ? -12.298 4.353 24.542 1.00 86.06 176 TYR A CA 1
ATOM 1400 C C . TYR A 1 176 ? -12.611 4.286 26.041 1.00 86.06 176 TYR A C 1
ATOM 1402 O O . TYR A 1 176 ? -13.503 3.531 26.426 1.00 86.06 176 TYR A O 1
ATOM 1410 N N . MET A 1 177 ? -11.913 5.059 26.884 1.00 89.31 177 MET A N 1
ATOM 1411 C CA . MET A 1 177 ? -12.179 5.109 28.330 1.00 89.31 177 MET A CA 1
ATOM 1412 C C . MET A 1 177 ? -13.626 5.511 28.643 1.00 89.31 177 MET A C 1
ATOM 1414 O O . MET A 1 177 ? -14.180 5.088 29.657 1.00 89.31 177 MET A O 1
ATOM 1418 N N . ASP A 1 178 ? -14.267 6.239 27.729 1.00 93.06 178 ASP A N 1
ATOM 1419 C CA . ASP A 1 178 ? -15.675 6.609 27.809 1.00 93.06 178 ASP A CA 1
ATOM 1420 C C . ASP A 1 178 ? -16.659 5.441 27.578 1.00 93.06 178 ASP A C 1
ATOM 1422 O O . ASP A 1 178 ? -17.873 5.623 27.709 1.00 93.06 178 ASP A O 1
ATOM 1426 N N . PHE A 1 179 ? -16.166 4.239 27.252 1.00 92.06 179 PHE A N 1
ATOM 1427 C CA . PHE A 1 179 ? -16.971 3.073 26.876 1.00 92.06 179 PHE A CA 1
ATOM 1428 C C . PHE A 1 179 ? -16.503 1.774 27.570 1.00 92.06 179 PHE A C 1
ATOM 1430 O O . PHE A 1 179 ? -16.017 0.857 26.904 1.00 92.06 179 PHE A O 1
ATOM 1437 N N . PRO A 1 180 ? -16.720 1.607 28.893 1.00 85.38 180 PRO A N 1
ATOM 1438 C CA . PRO A 1 180 ? -16.204 0.474 29.684 1.00 85.38 180 PRO A CA 1
ATOM 1439 C C . PRO A 1 180 ? -16.727 -0.929 29.294 1.00 85.38 180 PRO A C 1
ATOM 1441 O O . PRO A 1 180 ? -16.300 -1.928 29.869 1.00 85.38 180 PRO A O 1
ATOM 1444 N N . GLY A 1 181 ? -17.636 -1.035 28.318 1.00 87.06 181 GLY A N 1
ATOM 1445 C CA . GLY A 1 181 ? -18.159 -2.301 27.784 1.00 87.06 181 GLY A CA 1
ATOM 1446 C C . GLY A 1 181 ? -17.761 -2.611 26.337 1.00 87.06 181 GLY A C 1
ATOM 1447 O O . GLY A 1 181 ? -18.127 -3.672 25.831 1.00 87.06 181 GLY A O 1
ATOM 1448 N N . ILE A 1 182 ? -17.035 -1.712 25.665 1.00 92.12 182 ILE A N 1
ATOM 1449 C CA . ILE A 1 182 ? -16.662 -1.848 24.252 1.00 92.12 182 ILE A CA 1
ATOM 1450 C C . ILE A 1 182 ? -15.168 -2.153 24.163 1.00 92.12 182 ILE A C 1
ATOM 1452 O O . ILE A 1 182 ? -14.339 -1.452 24.735 1.00 92.12 182 ILE A O 1
ATOM 1456 N N . GLN A 1 183 ? -14.809 -3.209 23.437 1.00 92.81 183 GLN A N 1
ATOM 1457 C CA . GLN A 1 183 ? -13.411 -3.522 23.157 1.00 92.81 183 GLN A CA 1
ATOM 1458 C C . GLN A 1 183 ? -12.886 -2.628 22.039 1.00 92.81 183 GLN A C 1
ATOM 1460 O O . GLN A 1 183 ? -13.520 -2.507 20.993 1.00 92.81 183 GLN A O 1
ATOM 1465 N N . TYR A 1 184 ? -11.714 -2.037 22.245 1.00 93.56 184 TYR A N 1
ATOM 1466 C CA . TYR A 1 184 ? -11.117 -1.122 21.282 1.00 93.56 184 TYR A CA 1
ATOM 1467 C C . TYR A 1 184 ? -9.981 -1.788 20.500 1.00 93.56 184 TYR A C 1
ATOM 1469 O O . TYR A 1 184 ? -9.123 -2.457 21.091 1.00 93.56 184 TYR A O 1
ATOM 1477 N N . VAL A 1 185 ? -9.988 -1.613 19.175 1.00 95.69 185 VAL A N 1
ATOM 1478 C CA . VAL A 1 185 ? -8.961 -2.111 18.251 1.00 95.69 185 VAL A CA 1
ATOM 1479 C C . VAL A 1 185 ? -8.362 -0.939 17.476 1.00 95.69 185 VAL A C 1
ATOM 1481 O O . VAL A 1 185 ? -9.017 -0.340 16.624 1.00 95.69 185 VAL A O 1
ATOM 1484 N N . TYR A 1 186 ? -7.095 -0.642 17.746 1.00 95.38 186 TYR A N 1
ATOM 1485 C CA . TYR A 1 186 ? -6.331 0.362 17.015 1.00 95.38 186 TYR A CA 1
ATOM 1486 C C . TYR A 1 186 ? -5.561 -0.305 15.876 1.00 95.38 186 TYR A C 1
ATOM 1488 O O . TYR A 1 186 ? -4.769 -1.221 16.115 1.00 95.38 186 TYR A O 1
ATOM 1496 N N . VAL A 1 187 ? -5.781 0.148 14.642 1.00 96.38 187 VAL A N 1
ATOM 1497 C CA . VAL A 1 187 ? -5.211 -0.466 13.437 1.00 96.38 187 VAL A CA 1
ATOM 1498 C C . VAL A 1 187 ? -4.309 0.523 12.698 1.00 96.38 187 VAL A C 1
ATOM 1500 O O . VAL A 1 187 ? -4.705 1.660 12.455 1.00 96.38 187 VAL A O 1
ATOM 1503 N N . SER A 1 188 ? -3.124 0.092 12.265 1.00 95.12 188 SER A N 1
ATOM 1504 C CA . SER A 1 188 ? -2.226 0.908 11.432 1.00 95.12 188 SER A CA 1
ATOM 1505 C C . SER A 1 188 ? -1.430 0.061 10.433 1.00 95.12 188 SER A C 1
ATOM 1507 O O . SER A 1 188 ? -1.252 -1.133 10.634 1.00 95.12 188 SER A O 1
ATOM 1509 N N . ASN A 1 189 ? -0.925 0.640 9.342 1.00 93.06 189 ASN A N 1
ATOM 1510 C CA . ASN A 1 189 ? -0.047 -0.074 8.398 1.00 93.06 189 ASN A CA 1
ATOM 1511 C C . ASN A 1 189 ? 1.402 -0.209 8.897 1.00 93.06 189 ASN A C 1
ATOM 1513 O O . ASN A 1 189 ? 2.153 -1.057 8.425 1.00 93.06 189 ASN A O 1
ATOM 1517 N N . LYS A 1 190 ? 1.822 0.622 9.849 1.00 91.50 190 LYS A N 1
ATOM 1518 C CA . LYS A 1 190 ? 3.132 0.512 10.494 1.00 91.50 190 LYS A CA 1
ATOM 1519 C C . LYS A 1 190 ? 3.063 1.150 11.868 1.00 91.50 190 LYS A C 1
ATOM 1521 O O . LYS A 1 190 ? 2.407 2.168 12.039 1.00 91.50 190 LYS A O 1
ATOM 1526 N N . ILE A 1 191 ? 3.738 0.549 12.836 1.00 90.81 191 ILE A N 1
ATOM 1527 C CA . ILE A 1 191 ? 3.700 0.967 14.234 1.00 90.81 191 ILE A CA 1
ATOM 1528 C C . ILE A 1 191 ? 5.129 1.090 14.755 1.00 90.81 191 ILE A C 1
ATOM 1530 O O . ILE A 1 191 ? 5.964 0.234 14.461 1.00 90.81 191 ILE A O 1
ATOM 1534 N N . SER A 1 192 ? 5.402 2.151 15.513 1.00 88.56 192 SER A N 1
ATOM 1535 C CA . SER A 1 192 ? 6.682 2.350 16.198 1.00 88.56 192 SER A CA 1
ATOM 1536 C C . SER A 1 192 ? 6.750 1.609 17.539 1.00 88.56 192 SER A C 1
ATOM 1538 O O . SER A 1 192 ? 5.732 1.323 18.173 1.00 88.56 192 SER A O 1
ATOM 1540 N N . GLU A 1 193 ? 7.963 1.335 18.025 1.00 88.50 193 GLU A N 1
ATOM 1541 C CA . GLU A 1 193 ? 8.170 0.684 19.329 1.00 88.50 193 GLU A CA 1
ATOM 1542 C C . GLU A 1 193 ? 7.532 1.469 20.486 1.00 88.50 193 GLU A C 1
ATOM 1544 O O . GLU A 1 193 ? 6.998 0.882 21.429 1.00 88.50 193 GLU A O 1
ATOM 1549 N N . ASN A 1 194 ? 7.518 2.801 20.395 1.00 87.44 194 ASN A N 1
ATOM 1550 C CA . ASN A 1 194 ? 6.888 3.662 21.393 1.00 87.44 194 ASN A CA 1
ATOM 1551 C C . ASN A 1 194 ? 5.374 3.438 21.471 1.00 87.44 194 ASN A C 1
ATOM 1553 O O . ASN A 1 194 ? 4.823 3.343 22.567 1.00 87.44 194 ASN A O 1
ATOM 1557 N N . VAL A 1 195 ? 4.703 3.282 20.329 1.00 88.69 195 VAL A N 1
ATOM 1558 C CA . VAL A 1 195 ? 3.260 3.002 20.274 1.00 88.69 195 VAL A CA 1
ATOM 1559 C C . VAL A 1 195 ? 2.954 1.627 20.869 1.00 88.69 195 VAL A C 1
ATOM 1561 O O . VAL A 1 195 ? 2.010 1.502 21.647 1.00 88.69 195 VAL A O 1
ATOM 1564 N N . ILE A 1 196 ? 3.787 0.614 20.597 1.00 89.06 196 ILE A N 1
ATOM 1565 C CA . ILE A 1 196 ? 3.657 -0.723 21.207 1.00 89.06 196 ILE A CA 1
ATOM 1566 C C . ILE A 1 196 ? 3.758 -0.637 22.734 1.00 89.06 196 ILE A C 1
ATOM 1568 O O . ILE A 1 196 ? 2.924 -1.208 23.445 1.00 89.06 196 ILE A O 1
ATOM 1572 N N . ARG A 1 197 ? 4.754 0.096 23.249 1.00 87.50 197 ARG A N 1
ATOM 1573 C CA . ARG A 1 197 ? 4.948 0.293 24.694 1.00 87.50 197 ARG A CA 1
ATOM 1574 C C . ARG A 1 197 ? 3.738 0.968 25.339 1.00 87.50 197 ARG A C 1
ATOM 1576 O O . ARG A 1 197 ? 3.265 0.494 26.371 1.00 87.50 197 ARG A O 1
ATOM 1583 N N . VAL A 1 198 ? 3.211 2.030 24.723 1.00 87.06 198 VAL A N 1
ATOM 1584 C CA . VAL A 1 198 ? 2.034 2.753 25.234 1.00 87.06 198 VAL A CA 1
ATOM 1585 C C . VAL A 1 198 ? 0.794 1.857 25.211 1.00 87.06 198 VAL A C 1
ATOM 1587 O O . VAL A 1 198 ? 0.143 1.701 26.244 1.00 87.06 198 VAL A O 1
ATOM 1590 N N . ALA A 1 199 ? 0.503 1.205 24.083 1.00 86.19 199 ALA A N 1
ATOM 1591 C CA . ALA A 1 199 ? -0.672 0.347 23.930 1.00 86.19 199 ALA A CA 1
ATOM 1592 C C . ALA A 1 199 ? -0.679 -0.827 24.924 1.00 86.19 199 ALA A C 1
ATOM 1594 O O . ALA A 1 199 ? -1.709 -1.109 25.539 1.00 86.19 199 ALA A O 1
ATOM 1595 N N . SER A 1 200 ? 0.482 -1.458 25.143 1.00 81.50 200 SER A N 1
ATOM 1596 C CA . SER A 1 200 ? 0.628 -2.582 26.080 1.00 81.50 200 SER A CA 1
ATOM 1597 C C . SER A 1 200 ? 0.306 -2.196 27.525 1.00 81.50 200 SER A C 1
ATOM 1599 O O . SER A 1 200 ? -0.202 -3.020 28.279 1.00 81.50 200 SER A O 1
ATOM 1601 N N . SER A 1 201 ? 0.561 -0.941 27.912 1.00 79.69 201 SER A N 1
ATOM 1602 C CA . SER A 1 201 ? 0.276 -0.457 29.269 1.00 79.69 201 SER A CA 1
ATOM 1603 C C . SER A 1 201 ? -1.211 -0.186 29.534 1.00 79.69 201 SER A C 1
ATOM 1605 O O . SER A 1 201 ? -1.621 -0.175 30.690 1.00 79.69 201 SER A O 1
ATOM 1607 N N . GLN A 1 202 ? -2.016 0.016 28.482 1.00 77.00 202 GLN A N 1
ATOM 1608 C CA . GLN A 1 202 ? -3.417 0.459 28.582 1.00 77.00 202 GLN A CA 1
ATOM 1609 C C . GLN A 1 202 ? -4.441 -0.589 28.109 1.00 77.00 202 GLN A C 1
ATOM 1611 O O . GLN A 1 202 ? -5.640 -0.325 28.101 1.00 77.00 202 GLN A O 1
ATOM 1616 N N . GLY A 1 203 ? -4.001 -1.791 27.715 1.00 74.31 203 GLY A N 1
ATOM 1617 C CA . GLY A 1 203 ? -4.906 -2.887 27.343 1.00 74.31 203 GLY A CA 1
ATOM 1618 C C . GLY A 1 203 ? -5.643 -2.697 26.010 1.00 74.31 203 GLY A C 1
ATOM 1619 O O . GLY A 1 203 ? -6.705 -3.287 25.811 1.00 74.31 203 GLY A O 1
ATOM 1620 N N . ILE A 1 204 ? -5.098 -1.891 25.093 1.00 85.31 204 ILE A N 1
ATOM 1621 C CA . ILE A 1 204 ? -5.655 -1.698 23.746 1.00 85.31 204 ILE A CA 1
ATOM 1622 C C . ILE A 1 204 ? -5.231 -2.845 22.835 1.00 85.31 204 ILE A C 1
ATOM 1624 O O . ILE A 1 204 ? -4.064 -3.238 22.816 1.00 85.31 204 ILE A O 1
ATOM 1628 N N . ASN A 1 205 ? -6.160 -3.345 22.017 1.00 91.31 205 ASN A N 1
ATOM 1629 C CA . ASN A 1 205 ? -5.824 -4.323 20.991 1.00 91.31 205 ASN A CA 1
ATOM 1630 C C . ASN A 1 205 ? -5.157 -3.604 19.817 1.00 91.31 205 ASN A C 1
ATOM 1632 O O . ASN A 1 205 ? -5.808 -2.872 19.072 1.00 91.31 205 ASN A O 1
ATOM 1636 N N . LEU A 1 206 ? -3.854 -3.811 19.665 1.00 93.69 206 LEU A N 1
ATOM 1637 C CA . LEU A 1 206 ? -3.066 -3.214 18.598 1.00 93.69 206 LEU A CA 1
ATOM 1638 C C . LEU A 1 206 ? -2.974 -4.167 17.405 1.00 93.69 206 LEU A C 1
ATOM 1640 O O . LEU A 1 206 ? -2.623 -5.334 17.571 1.00 93.69 206 LEU A O 1
ATOM 1644 N N . VAL A 1 207 ? -3.268 -3.673 16.203 1.00 95.56 207 VAL A N 1
ATOM 1645 C CA . VAL A 1 207 ? -3.170 -4.448 14.961 1.00 95.56 207 VAL A CA 1
ATOM 1646 C C . VAL A 1 207 ? -2.369 -3.679 13.922 1.00 95.56 207 VAL A C 1
ATOM 1648 O O . VAL A 1 207 ? -2.625 -2.503 13.669 1.00 95.56 207 VAL A O 1
ATOM 1651 N N . HIS A 1 208 ? -1.420 -4.354 13.277 1.00 94.62 208 HIS A N 1
ATOM 1652 C CA . HIS A 1 208 ? -0.702 -3.793 12.140 1.00 94.62 208 HIS A CA 1
ATOM 1653 C C . HIS A 1 208 ? -0.372 -4.827 11.066 1.00 94.62 208 HIS A C 1
ATOM 1655 O O . HIS A 1 208 ? -0.501 -6.030 11.294 1.00 94.62 208 HIS A O 1
ATOM 1661 N N . GLY A 1 209 ? 0.028 -4.347 9.887 1.00 94.12 209 GLY A N 1
ATOM 1662 C CA . GLY A 1 209 ? 0.462 -5.175 8.761 1.00 94.12 209 GLY A CA 1
ATOM 1663 C C . GLY A 1 209 ? 1.055 -4.329 7.635 1.00 94.12 209 GLY A C 1
ATOM 1664 O O . GLY A 1 209 ? 0.602 -3.211 7.397 1.00 94.12 209 GLY A O 1
ATOM 1665 N N . GLY A 1 210 ? 2.062 -4.860 6.939 1.00 88.38 210 GLY A N 1
ATOM 1666 C CA . GLY A 1 210 ? 2.764 -4.164 5.857 1.00 88.38 210 GLY A CA 1
ATOM 1667 C C . GLY A 1 210 ? 1.973 -4.104 4.547 1.00 88.38 210 GLY A C 1
ATOM 1668 O O . GLY A 1 210 ? 2.279 -3.287 3.679 1.00 88.38 210 GLY A O 1
ATOM 1669 N N . SER A 1 211 ? 0.937 -4.936 4.406 1.00 93.50 211 SER A N 1
ATOM 1670 C CA . SER A 1 211 ? 0.011 -4.928 3.269 1.00 93.50 211 SER A CA 1
ATOM 1671 C C . SER A 1 211 ? -1.448 -4.806 3.717 1.00 93.50 211 SER A C 1
ATOM 1673 O O . SER A 1 211 ? -1.806 -5.165 4.837 1.00 93.50 211 SER A O 1
ATOM 1675 N N . ILE A 1 212 ? -2.319 -4.332 2.820 1.00 94.25 212 ILE A N 1
ATOM 1676 C CA . ILE A 1 212 ? -3.765 -4.228 3.088 1.00 94.25 212 ILE A CA 1
ATOM 1677 C C . ILE A 1 212 ? -4.365 -5.604 3.410 1.00 94.25 212 ILE A C 1
ATOM 1679 O O . ILE A 1 212 ? -5.194 -5.720 4.309 1.00 94.25 212 ILE A O 1
ATOM 1683 N N . GLU A 1 213 ? -3.939 -6.645 2.694 1.00 95.94 213 GLU A N 1
ATOM 1684 C CA . GLU A 1 213 ? -4.390 -8.018 2.925 1.00 95.94 213 GLU A CA 1
ATOM 1685 C C . GLU A 1 213 ? -4.004 -8.510 4.324 1.00 95.94 213 GLU A C 1
ATOM 1687 O O . GLU A 1 213 ? -4.846 -9.031 5.056 1.00 95.94 213 GLU A O 1
ATOM 1692 N N . GLU A 1 214 ? -2.754 -8.280 4.727 1.00 97.19 214 GLU A N 1
ATOM 1693 C CA . GLU A 1 214 ? -2.263 -8.626 6.059 1.00 97.19 214 GLU A CA 1
ATOM 1694 C C . GLU A 1 214 ? -3.041 -7.891 7.159 1.00 97.19 214 GLU A C 1
ATOM 1696 O O . GLU A 1 214 ? -3.495 -8.524 8.112 1.00 97.19 214 GLU A O 1
ATOM 1701 N N . ILE A 1 215 ? -3.278 -6.581 6.998 1.00 97.31 215 ILE A N 1
ATOM 1702 C CA . ILE A 1 215 ? -4.085 -5.787 7.938 1.00 97.31 215 ILE A CA 1
ATOM 1703 C C . ILE A 1 215 ? -5.481 -6.399 8.092 1.00 97.31 215 ILE A C 1
ATOM 1705 O O . ILE A 1 215 ? -5.930 -6.630 9.213 1.00 97.31 215 ILE A O 1
ATOM 1709 N N . ILE A 1 216 ? -6.168 -6.696 6.984 1.00 97.94 216 ILE A N 1
ATOM 1710 C CA . ILE A 1 216 ? -7.523 -7.264 7.010 1.00 97.94 216 ILE A CA 1
ATOM 1711 C C . ILE A 1 216 ? -7.534 -8.623 7.715 1.00 97.94 216 ILE A C 1
ATOM 1713 O O . ILE A 1 216 ? -8.386 -8.859 8.576 1.00 97.94 216 ILE A O 1
ATOM 1717 N N . ASN A 1 217 ? -6.589 -9.504 7.388 1.00 98.00 217 ASN A N 1
ATOM 1718 C CA . ASN A 1 217 ? -6.485 -10.824 8.005 1.00 98.00 217 ASN A CA 1
ATOM 1719 C C . ASN A 1 217 ? -6.230 -10.723 9.516 1.00 98.00 217 ASN A C 1
ATOM 1721 O O . ASN A 1 217 ? -6.908 -11.390 10.304 1.00 98.00 217 ASN A O 1
ATOM 1725 N N . ASN A 1 218 ? -5.322 -9.839 9.934 1.00 98.00 218 ASN A N 1
ATOM 1726 C CA . ASN A 1 218 ? -5.005 -9.622 11.343 1.00 98.00 218 ASN A CA 1
ATOM 1727 C C . ASN A 1 218 ? -6.199 -9.033 12.109 1.00 98.00 218 ASN A C 1
ATOM 1729 O O . ASN A 1 218 ? -6.530 -9.520 13.193 1.00 98.00 218 ASN A O 1
ATOM 1733 N N . VAL A 1 219 ? -6.908 -8.059 11.527 1.00 98.12 219 VAL A N 1
ATOM 1734 C CA . VAL A 1 219 ? -8.135 -7.492 12.113 1.00 98.12 219 VAL A CA 1
ATOM 1735 C C . VAL A 1 219 ? -9.205 -8.569 12.280 1.00 98.12 219 VAL A C 1
ATOM 1737 O O . VAL A 1 219 ? -9.778 -8.691 13.361 1.00 98.12 219 VAL A O 1
ATOM 1740 N N . LEU A 1 220 ? -9.452 -9.396 11.258 1.00 98.19 220 LEU A N 1
ATOM 1741 C CA . LEU A 1 220 ? -10.436 -10.480 11.344 1.00 98.19 220 LEU A CA 1
ATOM 1742 C C . LEU A 1 220 ? -10.096 -11.478 12.454 1.00 98.19 220 LEU A C 1
ATOM 1744 O O . LEU A 1 220 ? -10.989 -11.911 13.183 1.00 98.19 220 LEU A O 1
ATOM 1748 N N . ASN A 1 221 ? -8.821 -11.836 12.604 1.00 97.56 221 ASN A N 1
ATOM 1749 C CA . ASN A 1 221 ? -8.374 -12.757 13.646 1.00 97.56 221 ASN A CA 1
ATOM 1750 C C . ASN A 1 221 ? -8.584 -12.173 15.048 1.00 97.56 221 ASN A C 1
ATOM 1752 O O . ASN A 1 221 ? -9.163 -12.840 15.909 1.00 97.56 221 ASN A O 1
ATOM 1756 N N . VAL A 1 222 ? -8.190 -10.916 15.269 1.00 96.81 222 VAL A N 1
ATOM 1757 C CA . VAL A 1 222 ? -8.393 -10.229 16.553 1.00 96.81 222 VAL A CA 1
ATOM 1758 C C . VAL A 1 222 ? -9.879 -10.090 16.874 1.00 96.81 222 VAL A C 1
ATOM 1760 O O . VAL A 1 222 ? -10.301 -10.456 17.970 1.00 96.81 222 VAL A O 1
ATOM 1763 N N . VAL A 1 223 ? -10.699 -9.664 15.913 1.00 97.12 223 VAL A N 1
ATOM 1764 C CA . VAL A 1 223 ? -12.151 -9.529 16.096 1.00 97.12 223 VAL A CA 1
ATOM 1765 C C . VAL A 1 223 ? -12.803 -10.869 16.445 1.00 97.12 223 VAL A C 1
ATOM 1767 O O . VAL A 1 223 ? -13.602 -10.926 17.379 1.00 97.12 223 VAL A O 1
ATOM 1770 N N . ARG A 1 224 ? -12.451 -11.964 15.755 1.00 96.38 224 ARG A N 1
ATOM 1771 C CA . ARG A 1 224 ? -12.966 -13.310 16.073 1.00 96.38 224 ARG A CA 1
ATOM 1772 C C . ARG A 1 224 ? -12.595 -13.738 17.490 1.00 96.38 224 ARG A C 1
ATOM 1774 O O . ARG A 1 224 ? -13.454 -14.245 18.209 1.00 96.38 224 ARG A O 1
ATOM 1781 N N . ASN A 1 225 ? -11.350 -13.495 17.900 1.00 95.12 225 ASN A N 1
ATOM 1782 C CA . ASN A 1 225 ? -10.862 -13.821 19.240 1.00 95.12 225 ASN A CA 1
ATOM 1783 C C . ASN A 1 225 ? -11.554 -12.997 20.333 1.00 95.12 225 ASN A C 1
ATOM 1785 O O . ASN A 1 225 ? -11.850 -13.514 21.409 1.00 95.12 225 ASN A O 1
ATOM 1789 N N . ILE A 1 226 ? -11.827 -11.717 20.079 1.00 93.56 226 ILE A N 1
ATOM 1790 C CA . ILE A 1 226 ? -12.572 -10.871 21.016 1.00 93.56 226 ILE A CA 1
ATOM 1791 C C . ILE A 1 226 ? -14.028 -11.345 21.103 1.00 93.56 226 ILE A C 1
ATOM 1793 O O . ILE A 1 226 ? -14.550 -11.554 22.198 1.00 93.56 226 ILE A O 1
ATOM 1797 N N . ALA A 1 227 ? -14.677 -11.575 19.960 1.00 91.44 227 ALA A N 1
ATOM 1798 C CA . ALA A 1 227 ? -16.068 -12.011 19.905 1.00 91.44 227 ALA A CA 1
ATOM 1799 C C . ALA A 1 227 ? -16.286 -13.374 20.589 1.00 91.44 227 ALA A C 1
ATOM 1801 O O . ALA A 1 227 ? -17.292 -13.552 21.279 1.00 91.44 227 ALA A O 1
ATOM 1802 N N . SER A 1 228 ? -15.349 -14.321 20.453 1.00 91.12 228 SER A N 1
ATOM 1803 C CA . SER A 1 228 ? -15.426 -15.623 21.129 1.00 91.12 228 SER A CA 1
ATOM 1804 C C . SER A 1 228 ? -15.313 -15.493 22.651 1.00 91.12 228 SER A C 1
ATOM 1806 O O . SER A 1 228 ? -16.147 -16.050 23.365 1.00 91.12 228 SER A O 1
ATOM 1808 N N . LYS A 1 229 ? -14.372 -14.679 23.153 1.00 89.25 229 LYS A N 1
ATOM 1809 C CA . LYS A 1 229 ? -14.217 -14.382 24.591 1.00 89.25 229 LYS A CA 1
ATOM 1810 C C . LYS A 1 229 ? -15.442 -13.691 25.195 1.00 89.25 229 LYS A C 1
ATOM 1812 O O . LYS A 1 229 ? -15.778 -13.926 26.354 1.00 89.25 229 LYS A O 1
ATOM 1817 N N . ILE A 1 230 ? -16.117 -12.826 24.435 1.00 86.06 230 ILE A N 1
ATOM 1818 C CA . ILE A 1 230 ? -17.349 -12.164 24.892 1.00 86.06 230 ILE A CA 1
ATOM 1819 C C . ILE A 1 230 ? -18.499 -13.175 25.002 1.00 86.06 230 ILE A C 1
ATOM 1821 O O . ILE A 1 230 ? -19.266 -13.114 25.961 1.00 86.06 230 ILE A O 1
ATOM 1825 N N . ARG A 1 231 ? -18.611 -14.123 24.061 1.00 81.12 231 ARG A N 1
ATOM 1826 C CA . ARG A 1 231 ? -19.629 -15.188 24.115 1.00 81.12 231 ARG A CA 1
ATOM 1827 C C . ARG A 1 231 ? -19.406 -16.132 25.297 1.00 81.12 231 ARG A C 1
ATOM 1829 O O . ARG A 1 231 ? -20.366 -16.438 25.995 1.00 81.12 231 ARG A O 1
ATOM 1836 N N . SER A 1 232 ? -18.159 -16.522 25.570 1.00 76.19 232 SER A N 1
ATOM 1837 C CA . SER A 1 232 ? -17.832 -17.436 26.674 1.00 76.19 232 SER A CA 1
ATOM 1838 C C . SER A 1 232 ? -18.037 -16.837 28.068 1.00 76.19 232 SER A C 1
ATOM 1840 O O . SER A 1 232 ? -18.199 -17.586 29.014 1.00 76.19 232 SER A O 1
ATOM 1842 N N . LYS A 1 233 ? -18.022 -15.504 28.220 1.00 71.44 233 LYS A N 1
ATOM 1843 C CA . LYS A 1 233 ? -18.332 -14.827 29.497 1.00 71.44 233 LYS A CA 1
ATOM 1844 C C . LYS A 1 233 ? -19.835 -14.688 29.778 1.00 71.44 233 LYS A C 1
ATOM 1846 O O . LYS A 1 233 ? -20.198 -14.299 30.882 1.00 71.44 233 LYS A O 1
ATOM 1851 N N . LYS A 1 234 ? -20.690 -14.913 28.773 1.00 60.38 234 LYS A N 1
ATOM 1852 C CA . LYS A 1 234 ? -22.158 -14.824 28.884 1.00 60.38 234 LYS A CA 1
ATOM 1853 C C . LYS A 1 234 ? -22.841 -16.191 29.039 1.00 60.38 234 LYS A C 1
ATOM 1855 O O . LYS A 1 234 ? -24.050 -16.207 29.247 1.00 60.38 234 LYS A O 1
ATOM 1860 N N . SER A 1 235 ? -22.099 -17.288 28.865 1.00 50.50 235 SER A N 1
ATOM 1861 C CA . SER A 1 235 ? -22.547 -18.671 29.118 1.00 50.50 235 SER A CA 1
ATOM 1862 C C . SER A 1 235 ? -22.136 -19.089 30.521 1.00 50.50 235 SER A C 1
ATOM 1864 O O . SER A 1 235 ? -22.900 -19.859 31.134 1.00 50.50 235 SER A O 1
#

Sequence (235 aa):
MVRTSIIQHITCGYVDTEIRFKRVFEKGKEMLVCPNCGIRLRELNVDYRILGEIFECLDCGRRADRPKIEFICRNCNTTFDILTANYKPVYMFKITDKGIELITSGDLVRKLMFVALRKAGFETETNVELKGISGVNHRFDIVIKSNGTPIISIDYRPSSGDETQVTDLLAHIAKYMDFPGIQYVYVSNKISENVIRVASSQGINLVHGGSIEEIINNVLNVVRNIASKIRSKKS